Protein AF-A0A928S7S7-F1 (afdb_monomer_lite)

pLDDT: mean 87.67, std 13.48, range [36.28, 98.25]

Structure (mmCIF, N/CA/C/O backbone):
data_AF-A0A928S7S7-F1
#
_entry.id   AF-A0A928S7S7-F1
#
loop_
_atom_site.group_PDB
_atom_site.id
_atom_site.type_symbol
_atom_site.label_atom_id
_atom_site.label_alt_id
_atom_site.label_comp_id
_atom_site.label_asym_id
_atom_site.label_entity_id
_atom_site.label_seq_id
_atom_site.pdbx_PDB_ins_code
_atom_site.Cartn_x
_atom_site.Cartn_y
_atom_site.Cartn_z
_atom_site.occupancy
_atom_site.B_iso_or_equiv
_atom_site.auth_seq_id
_atom_site.auth_comp_id
_atom_site.auth_asym_id
_atom_site.auth_atom_id
_atom_site.pdbx_PDB_model_num
ATOM 1 N N . MET A 1 1 ? 25.904 -7.896 23.344 1.00 71.50 1 MET A N 1
ATOM 2 C CA . MET A 1 1 ? 24.498 -8.279 23.098 1.00 71.50 1 MET A CA 1
ATOM 3 C C . MET A 1 1 ? 24.501 -9.732 22.662 1.00 71.50 1 MET A C 1
ATOM 5 O O . MET A 1 1 ? 25.347 -10.082 21.853 1.00 71.50 1 MET A O 1
ATOM 9 N N . ASP A 1 2 ? 23.661 -10.571 23.259 1.00 94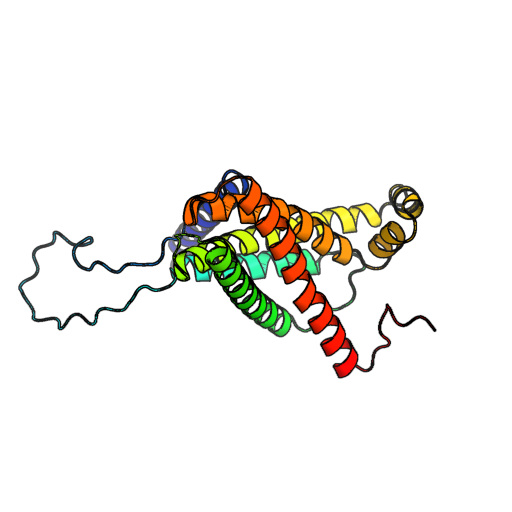.25 2 ASP A N 1
ATOM 10 C CA . ASP A 1 2 ? 23.603 -12.008 22.959 1.00 94.25 2 ASP A CA 1
ATOM 11 C C . ASP A 1 2 ? 22.957 -12.223 21.582 1.00 94.25 2 ASP A C 1
ATOM 13 O O . ASP A 1 2 ? 21.837 -11.758 21.350 1.00 94.25 2 ASP A O 1
ATOM 17 N N . LEU A 1 3 ? 23.674 -12.875 20.661 1.00 94.44 3 LEU A N 1
ATOM 18 C CA . LEU A 1 3 ? 23.196 -13.132 19.298 1.00 94.44 3 LEU A CA 1
ATOM 19 C C . LEU A 1 3 ? 21.918 -13.976 19.295 1.00 94.44 3 LEU A C 1
ATOM 21 O O . LEU A 1 3 ? 21.059 -13.764 18.444 1.00 94.44 3 LEU A O 1
ATOM 25 N N . THR A 1 4 ? 21.760 -14.865 20.276 1.00 94.00 4 THR A N 1
ATOM 26 C CA . THR A 1 4 ? 20.572 -15.715 20.425 1.00 94.00 4 THR A CA 1
ATOM 27 C C . THR A 1 4 ? 19.334 -14.863 20.679 1.00 94.00 4 THR A C 1
ATOM 29 O O . THR A 1 4 ? 18.336 -14.989 19.979 1.00 94.00 4 THR A O 1
ATOM 32 N N . LYS A 1 5 ? 19.438 -13.894 21.597 1.00 89.19 5 LYS A N 1
ATOM 33 C CA . LYS A 1 5 ? 18.342 -12.966 21.916 1.00 89.19 5 LYS A CA 1
ATOM 34 C C . LYS A 1 5 ? 18.005 -12.038 20.753 1.00 89.19 5 LYS A C 1
ATOM 36 O O . LYS A 1 5 ? 16.841 -11.709 20.556 1.00 89.19 5 LYS A O 1
ATOM 41 N N . LEU A 1 6 ? 19.011 -11.601 19.987 1.00 89.25 6 LEU A N 1
ATOM 42 C CA . LEU A 1 6 ? 18.772 -10.824 18.766 1.00 89.25 6 LEU A CA 1
ATOM 43 C C . LEU A 1 6 ? 18.014 -11.667 17.732 1.00 89.25 6 LEU A C 1
ATOM 45 O O . LEU A 1 6 ? 17.091 -11.161 17.093 1.00 89.25 6 LEU A O 1
ATOM 49 N N . PHE A 1 7 ? 18.402 -12.931 17.566 1.00 92.06 7 PHE A N 1
ATOM 50 C CA . PHE A 1 7 ? 17.754 -13.836 16.628 1.00 92.06 7 PHE A CA 1
ATOM 51 C C . PHE A 1 7 ? 16.302 -14.109 17.027 1.00 92.06 7 PHE A C 1
ATOM 53 O O . PHE A 1 7 ? 15.424 -13.880 16.205 1.00 92.06 7 PHE A O 1
ATOM 60 N N . GLU A 1 8 ? 16.043 -14.471 18.287 1.00 90.50 8 GLU A N 1
ATOM 61 C CA . GLU A 1 8 ? 14.688 -14.679 18.828 1.00 90.50 8 GLU A CA 1
ATOM 62 C C . GLU A 1 8 ? 13.812 -13.431 18.666 1.00 90.50 8 GLU A C 1
ATOM 64 O O . GLU A 1 8 ? 12.709 -13.491 18.123 1.00 90.50 8 GLU A O 1
ATOM 69 N N . PHE A 1 9 ? 14.343 -12.263 19.038 1.00 86.31 9 PHE A N 1
ATOM 70 C CA . PHE A 1 9 ? 13.644 -11.000 18.831 1.00 86.31 9 PHE A CA 1
ATOM 71 C C . PHE A 1 9 ? 13.323 -10.777 17.348 1.00 86.31 9 PHE A C 1
ATOM 73 O O . PHE A 1 9 ? 12.215 -10.371 17.002 1.00 86.31 9 PHE A O 1
ATOM 80 N N . SER A 1 10 ? 14.268 -11.056 16.451 1.00 88.38 10 SER A N 1
ATOM 81 C CA . SER A 1 10 ? 14.062 -10.880 15.011 1.00 88.38 10 SER A CA 1
ATOM 82 C C . SER A 1 10 ? 13.011 -11.847 14.470 1.00 88.38 10 SER A C 1
ATOM 84 O O . SER A 1 10 ? 12.130 -11.419 13.724 1.00 88.38 10 SER A O 1
ATOM 86 N N . THR A 1 11 ? 13.055 -13.123 14.858 1.00 92.75 11 THR A N 1
ATOM 87 C CA . THR A 1 11 ? 12.082 -14.128 14.414 1.00 92.75 11 THR A CA 1
ATOM 88 C C . THR A 1 11 ? 10.675 -13.797 14.889 1.00 92.75 11 THR A C 1
ATOM 90 O O . THR A 1 11 ? 9.740 -13.876 14.091 1.00 92.75 11 THR A O 1
ATOM 93 N N . ASP A 1 12 ? 10.525 -13.346 16.134 1.00 89.56 12 ASP A N 1
ATOM 94 C CA . ASP A 1 12 ? 9.221 -12.996 16.698 1.00 89.56 12 ASP A CA 1
ATOM 95 C C . ASP A 1 12 ? 8.620 -11.772 15.998 1.00 89.56 12 ASP A C 1
ATOM 97 O O . ASP A 1 12 ? 7.462 -11.797 15.576 1.00 89.56 12 ASP A O 1
ATOM 101 N N . ASN A 1 13 ? 9.423 -10.724 15.782 1.00 90.19 13 ASN A N 1
ATOM 102 C CA . ASN A 1 13 ? 8.961 -9.512 15.100 1.00 90.19 13 ASN A CA 1
ATOM 103 C C . ASN A 1 13 ? 8.641 -9.763 13.619 1.00 90.19 13 ASN A C 1
ATOM 105 O O . ASN A 1 13 ? 7.653 -9.234 13.106 1.00 90.19 13 ASN A O 1
ATOM 109 N N . VAL A 1 14 ? 9.447 -10.571 12.921 1.00 93.50 14 VAL A N 1
ATOM 110 C CA . VAL A 1 14 ? 9.193 -10.927 11.516 1.00 93.50 14 VAL A CA 1
ATOM 111 C C . VAL A 1 14 ? 7.945 -11.800 11.399 1.00 93.50 14 VAL A C 1
ATOM 113 O O . VAL A 1 14 ? 7.123 -11.565 10.514 1.00 93.50 14 VAL A O 1
ATOM 116 N N . SER A 1 15 ? 7.765 -12.764 12.302 1.00 95.69 15 SER A N 1
ATOM 117 C CA . SER A 1 15 ? 6.575 -13.617 12.343 1.00 95.69 15 SER A CA 1
ATOM 118 C C . SER A 1 15 ? 5.303 -12.800 12.597 1.00 95.69 15 SER A C 1
ATOM 120 O O . SER A 1 15 ? 4.328 -12.931 11.852 1.00 95.69 15 SER A O 1
ATOM 122 N N . GLU A 1 16 ? 5.321 -11.883 13.576 1.00 94.56 16 GLU A N 1
ATOM 123 C CA . GLU A 1 16 ? 4.196 -10.975 13.843 1.00 94.56 16 GLU A CA 1
ATOM 124 C C . GLU A 1 16 ? 3.908 -10.077 12.627 1.00 94.56 16 GLU A C 1
ATOM 126 O O . GLU A 1 16 ? 2.756 -9.978 12.196 1.00 94.56 16 GLU A O 1
ATOM 131 N N . TYR A 1 17 ? 4.946 -9.483 12.023 1.00 96.75 17 TYR A N 1
ATOM 132 C CA . TYR A 1 17 ? 4.818 -8.664 10.815 1.00 96.75 17 TYR A CA 1
ATOM 133 C C . TYR A 1 17 ? 4.153 -9.437 9.669 1.00 96.75 17 TYR A C 1
ATOM 135 O O . TYR A 1 17 ? 3.150 -8.977 9.119 1.00 96.75 17 TYR A O 1
ATOM 143 N N . LEU A 1 18 ? 4.673 -10.622 9.330 1.00 97.31 18 LEU A N 1
ATOM 144 C CA . LEU A 1 18 ? 4.160 -11.452 8.236 1.00 97.31 18 LEU A CA 1
ATOM 145 C C . LEU A 1 18 ? 2.739 -11.942 8.512 1.00 97.31 18 LEU A C 1
ATOM 147 O O . LEU A 1 18 ? 1.902 -11.926 7.609 1.00 97.31 18 LEU A O 1
ATOM 151 N N . SER A 1 19 ? 2.443 -12.326 9.754 1.00 97.56 19 SER A N 1
ATOM 152 C CA . SER A 1 19 ? 1.097 -12.724 10.165 1.00 97.56 19 SER A CA 1
ATOM 153 C C . SER A 1 19 ? 0.102 -11.590 9.930 1.00 97.56 19 SER A C 1
ATOM 155 O O . SER A 1 19 ? -0.894 -11.770 9.229 1.00 97.56 19 SER A O 1
ATOM 157 N N . ILE A 1 20 ? 0.399 -10.382 10.418 1.00 97.06 20 ILE A N 1
ATOM 158 C CA . ILE A 1 20 ? -0.472 -9.215 10.2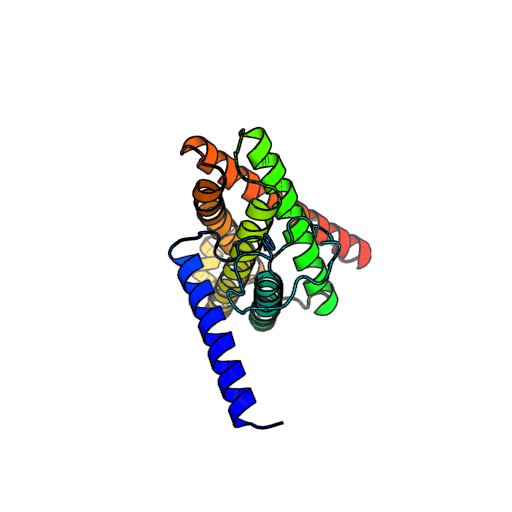30 1.00 97.06 20 ILE A CA 1
ATOM 159 C C . ILE A 1 20 ? -0.591 -8.848 8.749 1.00 97.06 20 ILE A C 1
ATOM 161 O O . ILE A 1 20 ? -1.690 -8.524 8.290 1.00 97.06 20 ILE A O 1
ATOM 165 N N . PHE A 1 21 ? 0.502 -8.936 7.993 1.00 97.88 21 PHE A N 1
ATOM 166 C CA . PHE A 1 21 ? 0.526 -8.676 6.558 1.00 97.88 21 PHE A CA 1
ATOM 167 C C . PHE A 1 21 ? -0.420 -9.615 5.795 1.00 97.88 21 PHE A C 1
ATOM 169 O O . PHE A 1 21 ? -1.346 -9.153 5.122 1.00 97.88 21 PHE A O 1
ATOM 176 N N . ILE A 1 22 ? -0.243 -10.930 5.957 1.00 97.94 22 ILE A N 1
ATOM 177 C CA . ILE A 1 22 ? -1.058 -11.964 5.299 1.00 97.94 22 ILE A CA 1
ATOM 178 C C . ILE A 1 22 ? -2.518 -11.835 5.724 1.00 97.94 22 ILE A C 1
ATOM 180 O O . ILE A 1 22 ? -3.422 -11.825 4.887 1.00 97.94 22 ILE A O 1
ATOM 184 N N . LEU A 1 23 ? -2.760 -11.678 7.023 1.00 97.25 23 LEU A N 1
ATOM 185 C CA . LEU A 1 23 ? -4.108 -11.558 7.551 1.00 97.25 23 LEU A CA 1
ATOM 186 C C . LEU A 1 23 ? -4.820 -10.294 7.057 1.00 97.25 23 LEU A C 1
ATOM 188 O O . LEU A 1 23 ? -6.036 -10.328 6.891 1.00 97.25 23 LEU A O 1
ATOM 192 N N . THR A 1 24 ? -4.096 -9.199 6.811 1.00 97.25 24 THR A N 1
ATOM 193 C CA . THR A 1 24 ? -4.664 -7.978 6.214 1.00 97.25 24 THR A CA 1
ATOM 194 C C . THR A 1 24 ? -5.042 -8.199 4.748 1.00 97.25 24 THR A C 1
ATOM 196 O O . THR A 1 24 ? -6.080 -7.703 4.314 1.00 97.25 24 THR A O 1
ATOM 199 N N . LEU A 1 25 ? -4.255 -8.976 3.993 1.00 97.19 25 LEU A N 1
ATOM 200 C CA . LEU A 1 25 ? -4.582 -9.342 2.608 1.00 97.19 25 LEU A CA 1
ATOM 201 C C . LEU A 1 25 ? -5.778 -10.290 2.497 1.00 97.19 25 LEU A C 1
ATOM 203 O O . LEU A 1 25 ? -6.544 -10.193 1.539 1.00 97.19 25 LEU A O 1
ATOM 207 N N . GLN A 1 26 ? -5.934 -11.203 3.455 1.00 97.75 26 GLN A N 1
ATOM 208 C CA . GLN A 1 26 ? -7.056 -12.143 3.486 1.00 97.75 26 GLN A CA 1
ATOM 209 C C . GLN A 1 26 ? -8.343 -11.477 3.973 1.00 97.75 26 GLN A C 1
ATOM 211 O O . GLN A 1 26 ? -9.415 -11.713 3.421 1.00 97.75 26 GLN A O 1
ATOM 216 N N . ASN A 1 27 ? -8.247 -10.661 5.024 1.00 97.12 27 ASN A N 1
ATOM 217 C CA . ASN A 1 27 ? -9.391 -9.994 5.622 1.00 97.12 27 ASN A CA 1
ATOM 218 C C . ASN A 1 27 ? -8.948 -8.660 6.250 1.00 97.12 27 ASN A C 1
ATOM 220 O O . ASN A 1 27 ? -8.391 -8.667 7.357 1.00 97.12 27 ASN A O 1
ATOM 224 N N . PRO A 1 28 ? -9.163 -7.518 5.568 1.00 95.81 28 PRO A N 1
ATOM 225 C CA . PRO A 1 28 ? -8.596 -6.236 5.970 1.00 95.81 28 PRO A CA 1
ATOM 226 C C . PRO A 1 28 ? -9.350 -5.649 7.173 1.00 95.81 28 PRO A C 1
ATOM 228 O O . PRO A 1 28 ? -10.132 -4.716 7.052 1.00 95.81 28 PRO A O 1
ATOM 231 N N . ILE A 1 29 ? -9.125 -6.212 8.357 1.00 96.25 29 ILE A N 1
ATOM 232 C CA . ILE A 1 29 ? -9.702 -5.774 9.632 1.00 96.25 29 ILE A CA 1
ATOM 233 C C . ILE A 1 29 ? -8.641 -5.019 10.438 1.00 96.25 29 ILE A C 1
ATOM 235 O O . ILE A 1 29 ? -7.442 -5.293 10.338 1.00 96.25 29 ILE A O 1
ATOM 239 N N . LEU A 1 30 ? -9.093 -4.072 11.263 1.00 95.75 30 LEU A N 1
ATOM 240 C CA . LEU A 1 30 ? -8.258 -3.342 12.211 1.00 95.75 30 LEU A CA 1
ATOM 241 C C . LEU A 1 30 ? -7.644 -4.298 13.238 1.00 95.75 30 LEU A C 1
ATOM 243 O O . LEU A 1 30 ? -8.341 -4.796 14.121 1.00 95.75 30 LEU A O 1
ATOM 247 N N . ARG A 1 31 ? -6.334 -4.544 13.122 1.00 95.88 31 ARG A N 1
ATOM 248 C CA . ARG A 1 31 ? -5.578 -5.381 14.071 1.00 95.88 31 ARG A CA 1
ATOM 249 C C . ARG A 1 31 ? -4.803 -4.540 15.070 1.00 95.88 31 ARG A C 1
ATOM 251 O O . ARG A 1 31 ? -4.700 -4.908 16.236 1.00 95.88 31 ARG A O 1
ATOM 258 N N . PHE A 1 32 ? -4.328 -3.376 14.641 1.00 94.00 32 PHE A N 1
ATOM 259 C CA . PHE A 1 32 ? -3.714 -2.402 15.533 1.00 94.00 32 PHE A CA 1
ATOM 260 C C . PHE A 1 32 ? -4.769 -1.480 16.139 1.00 94.00 32 PHE A C 1
ATOM 262 O O . PHE A 1 32 ? -4.985 -0.364 15.665 1.00 94.00 32 PHE A O 1
ATOM 269 N N . GLN A 1 33 ? -5.438 -1.951 17.189 1.00 91.94 33 GLN A N 1
ATOM 270 C CA . GLN A 1 33 ? -6.385 -1.115 17.922 1.00 91.94 33 GLN A CA 1
ATOM 271 C C . GLN A 1 33 ? -5.667 0.107 18.525 1.00 91.94 33 GLN A C 1
ATOM 273 O O . GLN A 1 33 ? -4.526 -0.024 18.988 1.00 91.94 33 GLN A O 1
ATOM 278 N N . PRO A 1 34 ? -6.297 1.297 18.516 1.00 89.19 34 PRO A N 1
ATOM 279 C CA . PRO A 1 34 ? -5.807 2.433 19.284 1.00 89.19 34 PRO A CA 1
ATOM 280 C C . PRO A 1 34 ? -5.593 2.015 20.739 1.00 89.19 34 PRO A C 1
ATOM 282 O O . PRO A 1 34 ? -6.415 1.302 21.317 1.00 89.19 34 PRO A O 1
ATOM 285 N N . SER A 1 35 ? -4.473 2.431 21.324 1.00 84.88 35 SER A N 1
ATOM 286 C CA . SER A 1 35 ? -4.183 2.107 22.716 1.00 84.88 35 SER A CA 1
ATOM 287 C C . SER A 1 35 ? -5.090 2.960 23.597 1.00 84.88 35 SER A C 1
ATOM 289 O O . SER A 1 35 ? -4.800 4.129 23.856 1.00 84.88 35 SER A O 1
ATOM 291 N N . ASN A 1 36 ? -6.215 2.384 24.016 1.00 73.81 36 ASN A N 1
ATOM 292 C CA . ASN A 1 36 ? -6.959 2.871 25.163 1.00 73.81 36 ASN A CA 1
ATOM 293 C C . ASN A 1 36 ? -6.216 2.325 26.377 1.00 73.81 36 ASN A C 1
ATOM 295 O O . ASN A 1 36 ? -6.409 1.171 26.756 1.00 73.81 36 ASN A O 1
ATOM 299 N N . GLN A 1 37 ? -5.295 3.117 26.929 1.00 57.72 37 GLN A N 1
ATOM 300 C CA . GLN A 1 37 ? -4.671 2.793 28.205 1.00 57.72 37 GLN A CA 1
ATOM 301 C C . GLN A 1 37 ? -5.771 2.831 29.263 1.00 57.72 37 GLN A C 1
ATOM 303 O O . GLN A 1 37 ? -6.027 3.875 29.844 1.00 57.72 37 GLN A O 1
ATOM 308 N N . ASN A 1 38 ? -6.463 1.711 29.465 1.00 55.25 38 ASN A N 1
ATOM 309 C CA . ASN A 1 38 ? -7.228 1.504 30.675 1.00 55.25 38 ASN A CA 1
ATOM 310 C C . ASN A 1 38 ? -6.236 0.905 31.683 1.00 55.25 38 ASN A C 1
ATOM 312 O O . ASN A 1 38 ? -5.912 -0.284 31.562 1.00 55.25 38 ASN A O 1
ATOM 316 N N . PRO A 1 39 ? -5.658 1.715 32.592 1.00 54.81 39 PRO A N 1
ATOM 317 C CA . PRO A 1 39 ? -4.585 1.278 33.489 1.00 54.81 39 PRO A CA 1
ATOM 318 C C . PRO A 1 39 ? -4.983 0.074 34.359 1.00 54.81 39 PRO A C 1
ATOM 320 O O . PRO A 1 39 ? -4.115 -0.663 34.816 1.00 54.81 39 PRO A O 1
ATOM 323 N N . ASP A 1 40 ? -6.282 -0.192 34.502 1.00 56.62 40 ASP A N 1
ATOM 324 C CA . ASP A 1 40 ? -6.816 -1.254 35.355 1.00 56.62 40 ASP A CA 1
ATOM 325 C C . ASP A 1 40 ? -6.743 -2.667 34.748 1.00 56.62 40 ASP A C 1
ATOM 327 O O . ASP A 1 40 ? -6.981 -3.651 35.445 1.00 56.62 40 ASP A O 1
ATOM 331 N N . SER A 1 41 ? -6.411 -2.819 33.459 1.00 54.12 41 SER A N 1
ATOM 332 C CA . SER A 1 41 ? -6.488 -4.129 32.779 1.00 54.12 41 SER A CA 1
ATOM 333 C C . SER A 1 41 ? -5.182 -4.938 32.749 1.00 54.12 41 SER A C 1
ATOM 335 O O . SER A 1 41 ? -5.183 -6.035 32.192 1.00 54.12 41 SER A O 1
ATOM 337 N N . GLN A 1 42 ? -4.071 -4.446 33.318 1.00 50.62 42 GLN A N 1
ATOM 338 C CA . GLN A 1 42 ? -2.768 -5.132 33.206 1.00 50.62 42 GLN A CA 1
ATOM 339 C C . GLN A 1 42 ? -2.033 -5.497 34.504 1.00 50.62 42 GLN A C 1
ATOM 341 O O . GLN A 1 42 ? -0.956 -6.084 34.415 1.00 50.62 42 GLN A O 1
ATOM 346 N N . SER A 1 43 ? -2.599 -5.314 35.701 1.00 48.59 43 SER A N 1
ATOM 347 C CA . SER A 1 43 ? -1.991 -5.935 36.890 1.00 48.59 43 SER A CA 1
ATOM 348 C C . SER A 1 43 ? -2.964 -6.157 38.046 1.00 48.59 43 SER A C 1
ATOM 350 O O . SER A 1 43 ? -3.075 -5.336 38.954 1.00 48.59 43 SER A O 1
ATOM 352 N N . VAL A 1 44 ? -3.544 -7.359 38.103 1.00 51.09 44 VAL A N 1
ATOM 353 C CA . VAL A 1 44 ? -3.831 -8.025 39.385 1.00 51.09 44 VAL A CA 1
ATOM 354 C C . VAL A 1 44 ? -2.482 -8.464 39.974 1.00 51.09 44 VAL A C 1
ATOM 356 O O . VAL A 1 44 ? -2.151 -9.642 40.005 1.00 51.09 44 VAL A O 1
ATOM 359 N N . ILE A 1 45 ? -1.641 -7.504 40.360 1.00 54.88 45 ILE A N 1
ATOM 360 C CA . ILE A 1 45 ? -0.475 -7.742 41.214 1.00 54.88 45 ILE A CA 1
ATOM 361 C C . ILE A 1 45 ? -0.478 -6.625 42.251 1.00 54.88 45 ILE A C 1
ATOM 363 O O . ILE A 1 45 ? -0.221 -5.461 41.956 1.00 54.88 45 ILE A O 1
ATOM 367 N N . ILE A 1 46 ? -0.854 -7.034 43.458 1.00 58.16 46 ILE A N 1
ATOM 368 C CA . ILE A 1 46 ? -1.021 -6.273 44.693 1.00 58.16 46 ILE A CA 1
ATOM 369 C C . ILE A 1 46 ? 0.127 -5.263 44.846 1.00 58.16 46 ILE A C 1
ATOM 371 O O . ILE A 1 46 ? 1.223 -5.619 45.267 1.00 58.16 46 ILE A O 1
ATOM 375 N N . SER A 1 47 ? -0.121 -4.003 44.493 1.00 54.66 47 SER A N 1
ATOM 376 C CA . SER A 1 47 ? 0.768 -2.881 44.799 1.00 54.66 47 SER A CA 1
ATOM 377 C C . SER A 1 47 ? -0.007 -1.878 45.655 1.00 54.66 47 SER A C 1
ATOM 379 O O . SER A 1 47 ? -1.186 -1.638 45.384 1.00 54.66 47 SER A O 1
ATOM 381 N N . PRO A 1 48 ? 0.605 -1.324 46.718 1.00 61.19 48 PRO A N 1
ATOM 382 C CA . PRO A 1 48 ? -0.079 -0.444 47.656 1.00 61.19 48 PRO A CA 1
ATOM 383 C C . PRO A 1 48 ? -0.555 0.848 46.969 1.00 61.19 48 PRO A C 1
ATOM 385 O O . PRO A 1 48 ? 0.037 1.272 45.972 1.00 61.19 48 PRO A O 1
ATOM 388 N N . PRO A 1 49 ? -1.609 1.496 47.503 1.00 53.66 49 PRO A N 1
ATOM 389 C CA . PRO A 1 49 ? -2.270 2.636 46.881 1.00 53.66 49 PRO A CA 1
ATOM 390 C C . PRO A 1 49 ? -1.374 3.878 46.941 1.00 53.66 49 PRO A C 1
ATOM 392 O O . PRO A 1 49 ? -1.495 4.727 47.825 1.00 53.66 49 PRO A O 1
ATOM 395 N N . SER A 1 50 ? -0.451 3.999 45.991 1.00 59.53 50 SER A N 1
ATOM 396 C CA . SER A 1 50 ? 0.219 5.266 45.725 1.00 59.53 50 SER A CA 1
ATOM 397 C C . SER A 1 50 ? -0.718 6.130 44.879 1.00 59.53 50 SER A C 1
ATOM 399 O O . SER A 1 50 ? -1.238 5.685 43.858 1.00 59.53 50 SER A O 1
ATOM 401 N N . LYS A 1 51 ? -0.983 7.361 45.331 1.00 56.72 51 LYS A N 1
ATOM 402 C CA . LYS A 1 51 ? -1.745 8.390 44.605 1.00 56.72 51 LYS A CA 1
ATOM 403 C C . LYS A 1 51 ? -1.005 8.781 43.316 1.00 56.72 51 LYS A C 1
ATOM 405 O O . LYS A 1 51 ? -0.422 9.860 43.237 1.00 56.72 51 LYS A O 1
ATOM 410 N N . GLN A 1 52 ? -1.019 7.931 42.297 1.00 58.81 52 GLN A N 1
ATOM 411 C CA . GLN A 1 52 ? -0.711 8.363 40.942 1.00 58.81 52 GLN A CA 1
ATOM 412 C C . GLN A 1 52 ? -1.901 9.195 40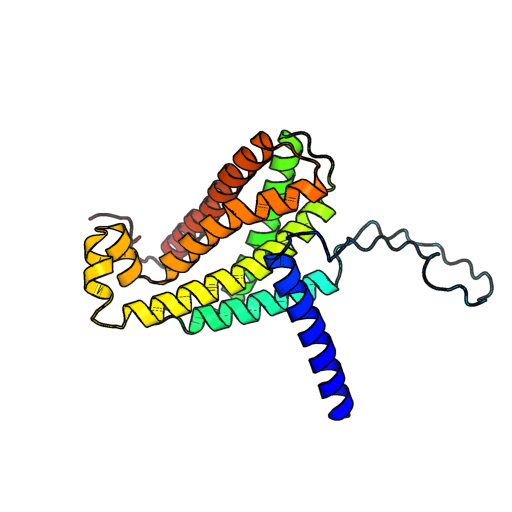.463 1.00 58.81 52 GLN A C 1
ATOM 414 O O . GLN A 1 52 ? -2.984 8.675 40.213 1.00 58.81 52 GLN A O 1
ATOM 419 N N . LYS A 1 53 ? -1.713 10.519 40.383 1.00 58.59 53 LYS A N 1
ATOM 420 C CA . LYS A 1 53 ? -2.560 11.390 39.558 1.00 58.59 53 LYS A CA 1
ATOM 421 C C . LYS A 1 53 ? -2.456 10.850 38.132 1.00 58.59 53 LYS A C 1
ATOM 423 O O . LYS A 1 53 ? -1.485 11.147 37.439 1.00 58.59 53 LYS A O 1
ATOM 428 N N . GLY A 1 54 ? -3.400 9.991 37.756 1.00 55.62 54 GLY A N 1
ATOM 429 C CA . GLY A 1 54 ? -3.507 9.436 36.418 1.00 55.62 54 GLY A CA 1
ATOM 430 C C . GLY A 1 54 ? -3.680 10.586 35.443 1.00 55.62 54 GLY A C 1
ATOM 431 O O . GLY A 1 54 ? -4.719 11.240 35.417 1.00 55.62 54 GLY A O 1
ATOM 432 N N . TYR A 1 55 ? -2.630 10.887 34.687 1.00 62.12 55 TYR A N 1
ATOM 433 C CA . TYR A 1 55 ? -2.800 11.651 33.470 1.00 62.12 55 TYR A CA 1
ATOM 434 C C . TYR A 1 55 ? -3.512 10.716 32.505 1.00 62.12 55 TYR A C 1
ATOM 436 O O . TYR A 1 55 ? -2.884 9.795 31.985 1.00 62.12 55 TYR A O 1
ATOM 444 N N . ASP A 1 56 ? -4.808 10.945 32.294 1.00 64.94 56 ASP A N 1
ATOM 445 C CA . ASP A 1 56 ? -5.557 10.327 31.205 1.00 64.94 56 ASP A CA 1
ATOM 446 C C . ASP A 1 56 ? -4.910 10.771 29.895 1.00 64.94 56 ASP A C 1
ATOM 448 O O . ASP A 1 56 ? -5.205 11.814 29.303 1.00 64.94 56 ASP A O 1
ATOM 452 N N . HIS A 1 57 ? -3.927 9.994 29.461 1.00 70.69 57 HIS A N 1
ATOM 453 C CA . HIS A 1 57 ? -3.392 10.087 28.130 1.00 70.69 57 HIS A CA 1
ATOM 454 C C . HIS A 1 57 ? -4.510 9.631 27.199 1.00 70.69 57 HIS A C 1
ATOM 456 O O . HIS A 1 57 ? -4.761 8.437 27.064 1.00 70.69 57 HIS A O 1
ATOM 462 N N . GLY A 1 58 ? -5.207 10.604 26.601 1.00 82.00 58 GLY A N 1
ATOM 463 C CA . GLY A 1 58 ? -6.249 10.352 25.610 1.00 82.00 58 GLY A CA 1
ATOM 464 C C . GLY A 1 58 ? -5.784 9.369 24.529 1.00 82.00 58 GLY A C 1
ATOM 465 O O . GLY A 1 58 ? -4.580 9.164 24.365 1.00 82.00 58 GLY A O 1
ATOM 466 N N . PRO A 1 59 ? -6.715 8.757 23.785 1.00 87.94 59 PRO A N 1
ATOM 467 C CA . PRO A 1 59 ? -6.422 7.627 22.911 1.00 87.94 59 PRO A CA 1
ATOM 468 C C . PRO A 1 59 ? -5.285 7.943 21.926 1.00 87.94 59 PRO A C 1
ATOM 470 O O . PRO A 1 59 ? -5.247 9.013 21.312 1.00 87.94 59 PRO A O 1
ATOM 473 N N . ARG A 1 60 ? -4.335 7.009 21.788 1.00 92.44 60 ARG A N 1
ATOM 474 C CA . ARG A 1 60 ? -3.132 7.159 20.946 1.00 92.44 60 ARG A CA 1
ATOM 475 C C . ARG A 1 60 ? -3.056 6.067 19.885 1.00 92.44 60 ARG A C 1
ATOM 477 O O . ARG A 1 60 ? -3.561 4.959 20.069 1.00 92.44 60 ARG A O 1
ATOM 484 N N . LEU A 1 61 ? -2.367 6.371 18.784 1.00 93.00 61 LEU A N 1
ATOM 485 C CA . LEU A 1 61 ? -1.985 5.367 17.790 1.00 93.00 61 LEU A CA 1
ATOM 486 C C . LEU A 1 61 ? -1.106 4.290 18.435 1.00 93.00 61 LEU A C 1
ATOM 488 O O . LEU A 1 61 ? -0.245 4.591 19.263 1.00 93.00 61 LEU A O 1
ATOM 492 N N . SER A 1 62 ? -1.316 3.037 18.035 1.00 93.38 62 SER A N 1
ATOM 493 C CA . SER A 1 62 ? -0.505 1.919 18.515 1.00 93.38 62 SER A CA 1
ATOM 494 C C . SER A 1 62 ? 0.954 2.082 18.060 1.00 93.38 62 SER A C 1
ATOM 496 O O . SER A 1 62 ? 1.196 2.200 16.857 1.00 93.38 62 SER A O 1
ATOM 498 N N . PRO A 1 63 ? 1.950 2.031 18.964 1.00 92.62 63 PRO A N 1
ATOM 499 C CA . PRO A 1 63 ? 3.361 2.058 18.573 1.00 92.62 63 PRO A CA 1
ATOM 500 C C . PRO A 1 63 ? 3.730 0.919 17.612 1.00 92.62 63 PRO A C 1
ATOM 502 O O . PRO A 1 63 ? 4.532 1.114 16.703 1.00 92.62 63 PRO A O 1
ATOM 505 N N . LYS A 1 64 ? 3.083 -0.248 17.753 1.00 94.19 64 LYS A N 1
ATOM 506 C CA . LYS A 1 64 ? 3.279 -1.390 16.849 1.00 94.19 64 LYS A CA 1
ATOM 507 C C . LYS A 1 64 ? 2.865 -1.072 15.411 1.00 94.19 64 LYS A C 1
ATOM 509 O O . LYS A 1 64 ? 3.551 -1.488 14.483 1.00 94.19 64 LYS A O 1
ATOM 514 N N . LEU A 1 65 ? 1.793 -0.294 15.224 1.00 95.69 65 LEU A N 1
ATOM 515 C CA . LEU A 1 65 ? 1.379 0.169 13.897 1.00 95.69 65 LEU A CA 1
ATOM 516 C C . LEU A 1 65 ? 2.452 1.058 13.268 1.00 95.69 65 LEU A C 1
ATOM 518 O O . LEU A 1 65 ? 2.737 0.917 12.086 1.00 95.69 65 LEU A O 1
ATOM 522 N N . ILE A 1 66 ? 3.057 1.957 14.047 1.00 95.19 66 ILE A N 1
ATOM 523 C CA . ILE A 1 66 ? 4.109 2.850 13.547 1.00 95.19 66 ILE A CA 1
ATOM 524 C C . ILE A 1 66 ? 5.316 2.027 13.086 1.00 95.19 66 ILE A C 1
ATOM 526 O O . ILE A 1 66 ? 5.788 2.219 11.966 1.00 95.19 66 ILE A O 1
ATOM 530 N N . SER A 1 67 ? 5.764 1.060 13.892 1.00 94.56 67 SER A N 1
ATOM 531 C CA . SER A 1 67 ? 6.837 0.140 13.493 1.00 94.56 67 SER A CA 1
ATOM 532 C C . SER A 1 67 ? 6.476 -0.640 12.224 1.00 94.56 67 SER A C 1
ATOM 534 O O . SER A 1 67 ? 7.285 -0.721 11.302 1.00 94.56 67 SER A O 1
ATOM 536 N N . PHE A 1 68 ? 5.244 -1.150 12.134 1.00 96.25 68 PHE A N 1
ATOM 537 C CA . PHE A 1 68 ? 4.743 -1.868 10.960 1.00 96.25 68 PHE A CA 1
ATOM 538 C C . PHE A 1 68 ? 4.746 -1.002 9.688 1.00 96.25 68 PHE A C 1
ATOM 540 O O . PHE A 1 68 ? 5.184 -1.457 8.628 1.00 96.25 68 PHE A O 1
ATOM 547 N N . VAL A 1 69 ? 4.298 0.252 9.797 1.00 96.62 69 VAL A N 1
ATOM 548 C CA . VAL A 1 69 ? 4.305 1.250 8.716 1.00 96.62 69 VAL A CA 1
ATOM 549 C C . VAL A 1 69 ? 5.732 1.511 8.247 1.00 96.62 69 VAL A C 1
ATOM 551 O O . VAL A 1 69 ? 6.010 1.405 7.054 1.00 96.62 69 VAL A O 1
ATOM 554 N N . ILE A 1 70 ? 6.652 1.794 9.174 1.00 95.25 70 ILE A N 1
ATOM 555 C CA . ILE A 1 70 ? 8.052 2.092 8.853 1.00 95.25 70 ILE A CA 1
ATOM 556 C C . ILE A 1 70 ? 8.696 0.906 8.128 1.00 95.25 70 ILE A C 1
ATOM 558 O O . ILE A 1 70 ? 9.225 1.084 7.032 1.00 95.25 70 ILE A O 1
ATOM 562 N N . ILE A 1 71 ? 8.593 -0.306 8.682 1.00 95.62 71 ILE A N 1
ATOM 563 C CA . ILE A 1 71 ? 9.147 -1.524 8.067 1.00 95.62 71 ILE A CA 1
ATOM 564 C C . ILE A 1 71 ? 8.583 -1.722 6.653 1.00 95.62 71 ILE A C 1
ATOM 566 O O . ILE A 1 71 ? 9.340 -1.959 5.713 1.00 95.62 71 ILE A O 1
ATOM 570 N N . SER A 1 72 ? 7.270 -1.553 6.474 1.00 97.31 72 SER A N 1
ATOM 571 C CA . SER A 1 72 ? 6.624 -1.697 5.163 1.00 97.31 72 SER A CA 1
ATOM 572 C C . SER A 1 72 ? 7.100 -0.653 4.152 1.00 97.31 72 SER A C 1
ATOM 574 O O . SER A 1 72 ? 7.292 -0.982 2.980 1.00 97.31 72 SER A O 1
ATOM 576 N N . ILE A 1 73 ? 7.340 0.590 4.585 1.00 96.06 73 ILE A N 1
ATOM 577 C CA . ILE A 1 73 ? 7.912 1.636 3.729 1.00 96.06 73 ILE A CA 1
ATOM 578 C C . ILE A 1 73 ? 9.323 1.246 3.286 1.00 96.06 73 ILE A C 1
ATOM 580 O O . ILE A 1 73 ? 9.619 1.327 2.094 1.00 96.06 73 ILE A O 1
ATOM 584 N N . PHE A 1 74 ? 10.176 0.787 4.206 1.00 95.56 74 PHE A N 1
ATOM 585 C CA . PHE A 1 74 ? 11.531 0.344 3.870 1.00 95.56 74 PHE A CA 1
ATOM 586 C C . PHE A 1 74 ? 11.514 -0.809 2.861 1.00 95.56 74 PHE A C 1
ATOM 588 O O . PHE A 1 74 ? 12.192 -0.728 1.835 1.00 95.56 74 PHE A O 1
ATOM 595 N N . ILE A 1 75 ? 10.700 -1.842 3.101 1.00 96.44 75 ILE A N 1
ATOM 596 C CA . ILE A 1 75 ? 10.553 -2.984 2.189 1.00 96.44 75 ILE A CA 1
ATOM 597 C C . ILE A 1 75 ? 10.054 -2.514 0.817 1.00 96.44 75 ILE A C 1
ATOM 599 O O . ILE A 1 75 ? 10.706 -2.764 -0.196 1.00 96.44 75 ILE A O 1
ATOM 603 N N . GLY A 1 76 ? 8.933 -1.793 0.762 1.00 96.00 76 GLY A N 1
ATOM 604 C CA . GLY A 1 76 ? 8.338 -1.381 -0.510 1.00 96.00 76 GLY A CA 1
ATOM 605 C C . GLY A 1 76 ? 9.199 -0.383 -1.291 1.00 96.00 76 GLY A C 1
ATOM 606 O O . GLY A 1 76 ? 9.239 -0.450 -2.519 1.00 96.00 76 GLY A O 1
ATOM 607 N N . ALA A 1 77 ? 9.931 0.508 -0.614 1.00 93.62 77 ALA A N 1
ATOM 608 C CA . ALA A 1 77 ? 10.863 1.433 -1.259 1.00 93.62 77 ALA A CA 1
ATOM 609 C C . ALA A 1 77 ? 12.102 0.709 -1.804 1.00 93.62 77 ALA A C 1
ATOM 611 O O . ALA A 1 77 ? 12.548 1.021 -2.908 1.00 93.62 77 ALA A O 1
ATOM 612 N N . THR A 1 78 ? 12.598 -0.296 -1.076 1.00 94.50 78 THR A N 1
ATOM 613 C CA . THR A 1 78 ? 13.692 -1.168 -1.525 1.00 94.50 78 THR A CA 1
ATOM 614 C C . THR A 1 78 ? 13.280 -1.942 -2.775 1.00 94.50 78 THR A C 1
ATOM 616 O O . THR A 1 78 ? 13.972 -1.876 -3.786 1.00 94.50 78 THR A O 1
ATOM 619 N N . ILE A 1 79 ? 12.105 -2.584 -2.759 1.00 96.19 79 ILE A N 1
ATOM 620 C CA . ILE A 1 79 ? 11.540 -3.287 -3.924 1.00 96.19 79 ILE A CA 1
ATOM 621 C C . ILE A 1 79 ? 11.394 -2.335 -5.121 1.00 96.19 79 ILE A C 1
ATOM 623 O O . ILE A 1 79 ? 11.805 -2.671 -6.229 1.00 96.19 79 ILE A O 1
ATOM 627 N N . ASN A 1 80 ? 10.880 -1.121 -4.896 1.00 92.69 80 ASN A N 1
ATOM 628 C CA . ASN A 1 80 ? 10.759 -0.108 -5.946 1.00 92.69 80 ASN A CA 1
ATOM 629 C C . ASN A 1 80 ? 12.117 0.323 -6.527 1.00 92.69 80 ASN A C 1
ATOM 631 O O . ASN A 1 80 ? 12.179 0.761 -7.676 1.00 92.69 80 ASN A O 1
ATOM 635 N N . GLY A 1 81 ? 13.200 0.257 -5.749 1.00 92.19 81 GLY A N 1
ATOM 636 C CA . GLY A 1 81 ? 14.559 0.545 -6.215 1.00 92.19 81 GLY A CA 1
ATOM 637 C C . GLY A 1 81 ? 15.089 -0.484 -7.216 1.00 92.19 81 GLY A C 1
ATOM 638 O O . GLY A 1 81 ? 15.933 -0.143 -8.038 1.00 92.19 81 GLY A O 1
ATOM 639 N N . PHE A 1 82 ? 14.558 -1.708 -7.194 1.00 96.06 82 PHE A N 1
ATOM 640 C CA . PHE A 1 82 ? 14.957 -2.790 -8.096 1.00 96.06 82 PHE A CA 1
ATOM 641 C C . PHE A 1 82 ? 14.146 -2.855 -9.396 1.00 96.06 82 PHE A C 1
ATOM 643 O O . PHE A 1 82 ? 14.411 -3.725 -10.223 1.00 96.06 82 PHE A O 1
ATOM 650 N N . ILE A 1 83 ? 13.163 -1.969 -9.597 1.00 94.81 83 ILE A N 1
ATOM 651 C CA . ILE A 1 83 ? 12.348 -1.957 -10.819 1.00 94.81 83 ILE A CA 1
ATOM 652 C C . ILE A 1 83 ? 13.241 -1.594 -12.021 1.00 94.81 83 ILE A C 1
ATOM 654 O O . ILE A 1 83 ? 13.789 -0.487 -12.047 1.00 94.81 83 ILE A O 1
ATOM 658 N N . PRO A 1 84 ? 13.374 -2.475 -13.033 1.00 94.19 84 PRO A N 1
ATOM 659 C CA . PRO A 1 84 ? 14.164 -2.187 -14.227 1.00 94.19 84 PRO A CA 1
ATOM 660 C C . PRO A 1 84 ? 13.652 -0.949 -14.967 1.00 94.19 84 PRO A C 1
ATOM 662 O O . PRO A 1 84 ? 12.450 -0.698 -15.001 1.00 94.19 84 PRO A O 1
ATOM 665 N N . ASN A 1 85 ? 14.562 -0.189 -15.583 1.00 89.69 85 ASN A N 1
ATOM 666 C CA . ASN A 1 85 ? 14.258 1.016 -16.373 1.00 89.69 85 ASN A CA 1
ATOM 667 C C . ASN A 1 85 ? 13.537 2.143 -15.610 1.00 89.69 85 ASN A C 1
ATOM 669 O O . ASN A 1 85 ? 13.115 3.128 -16.217 1.00 89.69 85 ASN A O 1
ATOM 673 N N . ARG A 1 86 ? 13.417 2.048 -14.281 1.00 87.25 86 ARG A N 1
ATOM 674 C CA . ARG A 1 86 ? 12.874 3.131 -13.465 1.00 87.25 86 ARG A CA 1
ATOM 675 C C . ARG A 1 86 ? 13.834 4.321 -13.489 1.00 87.25 86 ARG A C 1
ATOM 677 O O . ARG A 1 86 ? 15.023 4.182 -13.205 1.00 87.25 86 ARG A O 1
ATOM 684 N N . LYS A 1 87 ? 13.305 5.510 -13.779 1.00 86.69 87 LYS A N 1
ATOM 685 C CA . LYS A 1 87 ? 14.068 6.763 -13.676 1.00 86.69 87 LYS A CA 1
ATOM 686 C C . LYS A 1 87 ? 14.529 6.982 -12.233 1.00 86.69 87 LYS A C 1
ATOM 688 O O . LYS A 1 87 ? 13.796 6.669 -11.292 1.00 86.69 87 LYS A O 1
ATOM 693 N N . GLN A 1 88 ? 15.728 7.540 -12.057 1.00 83.00 88 GLN A N 1
ATOM 694 C CA . GLN A 1 88 ? 16.209 7.920 -10.729 1.00 83.00 88 GLN A CA 1
ATOM 695 C C . GLN A 1 88 ? 15.220 8.905 -10.096 1.00 83.00 88 GLN A C 1
ATOM 697 O O . GLN A 1 88 ? 14.847 9.908 -10.702 1.00 83.00 88 GLN A O 1
ATOM 702 N N . GLY A 1 89 ? 14.736 8.554 -8.906 1.00 79.94 89 GLY A N 1
ATOM 703 C CA . GLY A 1 89 ? 13.816 9.380 -8.136 1.00 79.94 89 GLY A CA 1
ATOM 704 C C . GLY A 1 89 ? 14.548 10.294 -7.151 1.00 79.94 89 GLY A C 1
ATOM 705 O O . GLY A 1 89 ? 15.777 10.271 -7.085 1.00 79.94 89 GLY A O 1
ATOM 706 N N . PRO A 1 90 ? 13.793 11.064 -6.351 1.00 83.62 90 PRO A N 1
ATOM 707 C CA . PRO A 1 90 ? 14.338 11.813 -5.224 1.00 83.62 90 PRO A CA 1
ATOM 708 C C . PRO A 1 90 ? 15.080 10.914 -4.229 1.00 83.62 90 PRO A C 1
ATOM 710 O O . PRO A 1 90 ? 14.896 9.693 -4.212 1.00 83.62 90 PRO A O 1
ATOM 713 N N . GLU A 1 91 ? 15.862 11.536 -3.347 1.00 84.56 91 GLU A N 1
ATOM 714 C CA . GLU A 1 91 ? 16.546 10.842 -2.256 1.00 84.56 91 GLU A CA 1
ATOM 715 C C . GLU A 1 91 ? 15.576 10.009 -1.406 1.00 84.56 91 GLU A C 1
ATOM 717 O O . GLU A 1 91 ? 14.420 10.381 -1.174 1.00 84.56 91 GLU A O 1
ATOM 722 N N . PHE A 1 92 ? 16.060 8.871 -0.906 1.00 83.12 92 PHE A N 1
ATOM 723 C CA . PHE A 1 92 ? 15.253 7.909 -0.157 1.00 83.12 92 PHE A CA 1
ATOM 724 C C . PHE A 1 92 ? 14.526 8.553 1.035 1.00 83.12 92 PHE A C 1
ATOM 726 O O . PHE A 1 92 ? 13.342 8.301 1.252 1.00 83.12 92 PHE A O 1
ATOM 733 N N . GLN A 1 93 ? 15.205 9.432 1.776 1.00 86.06 93 GLN A N 1
ATOM 734 C CA . GLN A 1 93 ? 14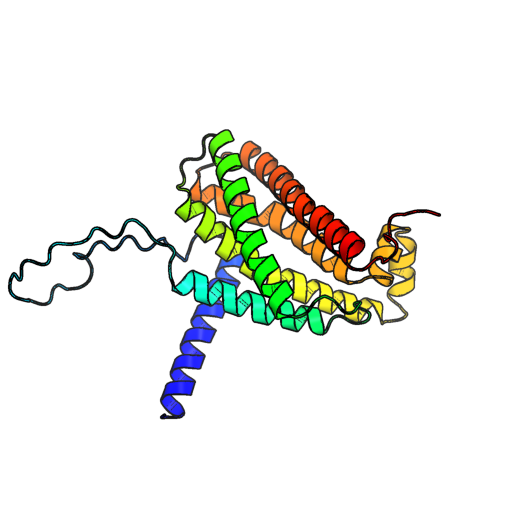.657 10.136 2.937 1.00 86.06 93 GLN A CA 1
ATOM 735 C C . GLN A 1 93 ? 13.471 11.019 2.544 1.00 86.06 93 GLN A C 1
ATOM 737 O O . GLN A 1 93 ? 12.440 11.016 3.218 1.00 86.06 93 GLN A O 1
ATOM 742 N N . VAL A 1 94 ? 13.603 11.732 1.423 1.00 85.81 94 VAL A N 1
ATOM 743 C CA . VAL A 1 94 ? 12.549 12.584 0.870 1.00 85.81 94 VAL A CA 1
ATOM 744 C C . VAL A 1 94 ? 11.333 11.725 0.535 1.00 85.81 94 VAL A C 1
ATOM 746 O O . VAL A 1 94 ? 10.225 12.026 0.978 1.00 85.81 94 VAL A O 1
ATOM 749 N N . VAL A 1 95 ? 11.540 10.595 -0.148 1.00 85.50 95 VAL A N 1
ATOM 750 C CA . VAL A 1 95 ? 10.466 9.648 -0.487 1.00 85.50 95 VAL A CA 1
ATOM 751 C C . VAL A 1 95 ? 9.744 9.137 0.766 1.00 85.50 95 VAL A C 1
ATOM 753 O O . VAL A 1 95 ? 8.515 9.154 0.800 1.00 85.50 95 VAL A O 1
ATOM 756 N N . VAL A 1 96 ? 10.474 8.738 1.812 1.00 87.88 96 VAL A N 1
ATOM 757 C CA . VAL A 1 96 ? 9.881 8.249 3.072 1.00 87.88 96 VAL A CA 1
ATOM 758 C C . VAL A 1 96 ? 9.009 9.317 3.736 1.00 87.88 96 VAL A C 1
ATOM 760 O O . VAL A 1 96 ? 7.864 9.032 4.095 1.00 87.88 96 VAL A O 1
ATOM 763 N N . ILE A 1 97 ? 9.515 10.547 3.871 1.00 90.50 97 ILE A N 1
ATOM 764 C CA . ILE A 1 97 ? 8.776 11.657 4.495 1.00 90.50 97 ILE A CA 1
ATOM 765 C C . ILE A 1 97 ? 7.491 11.947 3.714 1.00 90.50 97 ILE A C 1
ATOM 767 O O . ILE A 1 97 ? 6.417 12.062 4.312 1.00 90.50 97 ILE A O 1
ATOM 771 N N . PHE A 1 98 ? 7.581 12.009 2.383 1.00 87.81 98 PHE A N 1
ATOM 772 C CA . PHE A 1 98 ? 6.419 12.242 1.529 1.00 87.81 98 PHE A CA 1
ATOM 773 C C . PHE A 1 98 ? 5.386 11.120 1.626 1.00 87.81 98 PHE A C 1
ATOM 775 O O . PHE A 1 98 ? 4.196 11.418 1.720 1.00 87.81 98 PHE A O 1
ATOM 782 N N . ILE A 1 99 ? 5.811 9.852 1.645 1.00 90.38 99 ILE A N 1
ATOM 783 C CA . ILE A 1 99 ? 4.901 8.707 1.786 1.00 90.38 99 ILE A CA 1
ATOM 784 C C . ILE A 1 99 ? 4.138 8.790 3.108 1.00 90.38 99 ILE A C 1
ATOM 786 O O . ILE A 1 99 ? 2.912 8.689 3.106 1.00 90.38 99 ILE A O 1
ATOM 790 N N . ILE A 1 100 ? 4.840 9.027 4.221 1.00 92.62 100 ILE A N 1
ATOM 791 C CA . ILE A 1 100 ? 4.211 9.147 5.541 1.00 92.62 100 ILE A CA 1
ATOM 792 C C . ILE A 1 100 ? 3.204 10.300 5.530 1.00 92.62 100 ILE A C 1
ATOM 794 O O . ILE A 1 100 ? 2.027 10.087 5.820 1.00 92.62 100 ILE A O 1
ATOM 798 N N . ALA A 1 101 ? 3.630 11.504 5.140 1.00 91.88 101 ALA A N 1
ATOM 799 C CA . ALA A 1 101 ? 2.751 12.671 5.102 1.00 91.88 101 ALA A CA 1
ATOM 800 C C . ALA A 1 101 ? 1.506 12.420 4.234 1.00 91.88 101 ALA A C 1
ATOM 802 O O . ALA A 1 101 ? 0.379 12.690 4.658 1.00 91.88 101 ALA A O 1
ATOM 803 N N . PHE A 1 102 ? 1.690 11.832 3.052 1.00 89.94 102 PHE A N 1
ATOM 804 C CA . PHE A 1 102 ? 0.600 11.492 2.144 1.00 89.94 102 PHE A CA 1
ATOM 805 C C . PHE A 1 102 ? -0.366 10.465 2.746 1.00 89.94 102 PHE A C 1
ATOM 807 O O . PHE A 1 102 ? -1.583 10.634 2.636 1.00 89.94 102 PHE A O 1
ATOM 814 N N . TRP A 1 103 ? 0.128 9.423 3.415 1.00 93.81 103 TRP A N 1
ATOM 815 C CA . TRP A 1 103 ? -0.725 8.418 4.055 1.00 93.81 103 TRP A CA 1
ATOM 816 C C . TRP A 1 103 ? -1.547 8.997 5.204 1.00 93.81 103 TRP A C 1
ATOM 818 O O . TRP A 1 103 ? -2.735 8.692 5.317 1.00 93.81 103 TRP A O 1
ATOM 828 N N . PHE A 1 104 ? -0.970 9.886 6.012 1.00 94.31 104 PHE A N 1
ATOM 829 C CA . PHE A 1 104 ? -1.716 10.581 7.063 1.00 94.31 104 PHE A CA 1
ATOM 830 C C . PHE A 1 104 ? -2.798 11.502 6.481 1.00 94.31 104 PHE A C 1
ATOM 832 O O . PHE A 1 104 ? -3.953 11.432 6.907 1.00 94.31 104 PHE A O 1
ATOM 839 N N . VAL A 1 105 ? -2.460 12.314 5.474 1.00 92.62 105 VAL A N 1
ATOM 840 C CA . VAL A 1 105 ? -3.421 13.221 4.822 1.00 92.62 105 VAL A CA 1
ATOM 841 C C . VAL A 1 105 ? -4.544 12.438 4.139 1.00 92.62 105 VAL A C 1
ATOM 843 O O . VAL A 1 105 ? -5.718 12.730 4.361 1.00 92.62 105 VAL A O 1
ATOM 846 N N . SER A 1 106 ? -4.214 11.410 3.356 1.00 91.25 106 SER A N 1
ATOM 847 C CA . SER A 1 106 ? -5.210 10.575 2.664 1.00 91.25 106 SER A CA 1
ATOM 848 C C . SER A 1 106 ? -6.119 9.817 3.636 1.00 91.25 106 SER A C 1
ATOM 850 O O . SER A 1 106 ? -7.326 9.732 3.397 1.00 91.25 106 SER A O 1
ATOM 852 N N . SER A 1 107 ? -5.591 9.344 4.767 1.00 94.06 107 SER A N 1
ATOM 853 C CA . SER A 1 107 ? -6.393 8.728 5.832 1.00 94.06 107 SER A CA 1
ATOM 854 C C . SER A 1 107 ? -7.339 9.736 6.492 1.00 94.06 107 SER A C 1
ATOM 856 O O . SER A 1 107 ? -8.504 9.421 6.738 1.00 94.06 107 SER A O 1
ATOM 858 N N . GLY A 1 108 ? -6.875 10.968 6.730 1.00 94.94 108 GLY A N 1
ATOM 859 C CA . GLY A 1 108 ? -7.708 12.059 7.241 1.00 94.94 108 GLY A CA 1
ATOM 860 C C . GLY A 1 108 ? -8.838 12.433 6.277 1.00 94.94 108 GLY A C 1
ATOM 861 O O . GLY A 1 108 ? -9.998 12.499 6.682 1.00 94.94 108 GLY A O 1
ATOM 862 N N . LEU A 1 109 ? -8.530 12.588 4.986 1.00 94.12 109 LEU A N 1
ATOM 863 C CA . LEU A 1 109 ? -9.533 12.836 3.943 1.00 94.12 109 LEU A CA 1
ATOM 864 C C . LEU A 1 109 ? -10.538 11.683 3.837 1.00 94.12 109 LEU A C 1
ATOM 866 O O . LEU A 1 109 ? -11.741 11.916 3.734 1.00 94.12 109 LEU A O 1
ATOM 870 N N . THR A 1 110 ? -10.063 10.441 3.936 1.00 93.94 110 THR A N 1
ATOM 871 C CA . THR A 1 110 ? -10.925 9.252 3.965 1.00 93.94 110 THR A CA 1
ATOM 872 C C . THR A 1 110 ? -11.846 9.267 5.184 1.00 93.94 110 THR A C 1
ATOM 874 O O . THR A 1 110 ? -13.024 8.936 5.061 1.00 93.94 110 THR A O 1
ATOM 877 N N . HIS A 1 111 ? -11.368 9.705 6.353 1.00 95.94 111 HIS A N 1
ATOM 878 C CA . HIS A 1 111 ? -12.218 9.867 7.531 1.00 95.94 111 HIS A CA 1
ATOM 879 C C . HIS A 1 111 ? -13.298 10.933 7.333 1.00 95.94 111 HIS A C 1
ATOM 881 O O . HIS A 1 111 ? -14.461 10.685 7.656 1.00 95.94 111 HIS A O 1
ATOM 887 N N . LEU A 1 112 ? -12.941 12.093 6.775 1.00 96.00 112 LEU A N 1
ATOM 888 C CA . LEU A 1 112 ? -13.917 13.134 6.445 1.00 96.00 112 LEU A CA 1
ATOM 889 C C . LEU A 1 112 ? -14.982 12.591 5.490 1.00 96.00 112 LEU A C 1
ATOM 891 O O . LEU A 1 112 ? -16.173 12.756 5.745 1.00 96.00 112 LEU A O 1
ATOM 895 N N . LEU A 1 113 ? -14.565 11.855 4.459 1.00 94.75 113 LEU A N 1
ATOM 896 C CA . LEU A 1 113 ? -15.478 11.191 3.537 1.00 94.75 113 LEU A CA 1
ATOM 897 C C . LEU A 1 113 ? -16.401 10.202 4.264 1.00 94.75 113 LEU A C 1
ATOM 899 O O . LEU A 1 113 ? -17.617 10.239 4.086 1.00 94.75 113 LEU A O 1
ATOM 903 N N . CYS A 1 114 ? -15.850 9.371 5.149 1.00 95.94 114 CYS A N 1
ATOM 904 C CA . CYS A 1 114 ? -16.631 8.453 5.975 1.00 95.94 114 CYS A CA 1
ATOM 905 C C . CYS A 1 114 ? -17.666 9.194 6.833 1.00 95.94 114 CYS A C 1
ATOM 907 O O . CYS A 1 114 ? -18.801 8.731 6.961 1.00 95.94 114 CYS A O 1
ATOM 909 N N . LYS A 1 115 ? -17.312 10.358 7.393 1.00 96.88 115 LYS A N 1
ATOM 910 C CA . LYS A 1 115 ? -18.238 11.195 8.169 1.00 96.88 115 LYS A CA 1
ATOM 911 C C . LYS A 1 115 ? -19.339 11.810 7.311 1.00 96.88 115 LYS A C 1
ATOM 913 O O . LYS A 1 115 ? -20.481 11.828 7.767 1.00 96.88 115 LYS A O 1
ATOM 918 N N . LEU A 1 116 ? -19.051 12.210 6.071 1.00 96.44 116 LEU A N 1
ATOM 919 C CA . LEU A 1 116 ? -20.080 12.653 5.118 1.00 96.44 116 LEU A CA 1
ATOM 920 C C . LEU A 1 116 ? -21.111 11.545 4.842 1.00 96.44 116 LEU A C 1
ATOM 922 O O . LEU A 1 116 ? -22.309 11.815 4.775 1.00 96.44 116 LEU A O 1
ATOM 926 N N . PHE A 1 117 ? -20.674 10.283 4.797 1.00 96.19 117 PHE A N 1
ATOM 927 C CA . PHE A 1 117 ? -21.555 9.111 4.696 1.00 96.19 117 PHE A CA 1
ATOM 928 C C . PHE A 1 117 ? -22.139 8.636 6.040 1.00 96.19 117 PHE A C 1
ATOM 930 O O . PHE A 1 117 ? -22.710 7.546 6.108 1.00 96.19 117 PHE A O 1
ATOM 937 N N . LYS A 1 118 ? -22.042 9.447 7.104 1.00 96.69 118 LYS A N 1
ATOM 938 C CA . LYS A 1 118 ? -22.550 9.151 8.458 1.00 96.69 118 LYS A CA 1
ATOM 939 C C . LYS A 1 118 ? -21.920 7.903 9.103 1.00 96.69 118 LYS A C 1
ATOM 941 O O . LYS A 1 118 ? -22.573 7.193 9.866 1.00 96.69 118 LYS A O 1
ATOM 946 N N . GLY A 1 119 ? -20.646 7.643 8.811 1.00 96.81 119 GLY A N 1
ATOM 947 C CA . GLY A 1 119 ? -19.870 6.551 9.398 1.00 96.81 119 GLY A CA 1
ATOM 948 C C . GLY A 1 119 ? -19.663 6.692 10.911 1.00 96.81 119 GLY A C 1
ATOM 949 O O . GLY A 1 119 ? -19.393 7.784 11.434 1.00 96.81 119 GLY A O 1
ATOM 950 N N . LYS A 1 120 ? -19.788 5.565 11.624 1.00 96.88 120 LYS A N 1
ATOM 951 C CA . LYS A 1 120 ? -19.763 5.513 13.098 1.00 96.88 120 LYS A CA 1
ATOM 952 C C . LYS A 1 120 ? -18.359 5.474 13.708 1.00 96.88 120 LYS A C 1
ATOM 954 O O . LYS A 1 120 ? -18.215 5.799 14.881 1.00 96.88 120 LYS A O 1
ATOM 959 N N . GLY A 1 121 ? -17.337 5.122 12.932 1.00 95.69 121 GLY A N 1
ATOM 960 C CA . GLY A 1 121 ? -15.970 4.956 13.424 1.00 95.69 121 GLY A CA 1
ATOM 961 C C . GLY A 1 121 ? -15.314 6.264 13.869 1.00 95.69 121 GLY A C 1
ATOM 962 O O . GLY A 1 121 ? -15.706 7.367 13.448 1.00 95.69 121 GLY A O 1
ATOM 963 N N . THR A 1 122 ? -14.288 6.143 14.715 1.00 96.50 122 THR A N 1
ATOM 964 C CA . THR A 1 122 ? -13.484 7.286 15.165 1.00 96.50 122 THR A CA 1
ATOM 965 C C . THR A 1 122 ? -12.395 7.644 14.147 1.00 96.50 122 THR A C 1
ATOM 967 O O . THR A 1 122 ? -12.099 6.883 13.216 1.00 96.50 122 THR A O 1
ATOM 970 N N . LEU A 1 123 ? -11.800 8.834 14.296 1.00 96.44 123 LEU A N 1
ATOM 971 C CA . LEU A 1 123 ? -10.658 9.249 13.476 1.00 96.44 123 LEU A CA 1
ATOM 972 C C . LEU A 1 123 ? -9.478 8.292 13.660 1.00 96.44 123 LEU A C 1
ATOM 974 O O . LEU A 1 123 ? -8.875 7.890 12.671 1.00 96.44 123 LEU A O 1
ATOM 978 N N . LEU A 1 124 ? -9.188 7.890 14.901 1.00 96.44 124 LEU A N 1
ATOM 979 C CA . LEU A 1 124 ? -8.083 6.983 15.204 1.00 96.44 124 LEU A CA 1
ATOM 980 C C . LEU A 1 124 ? -8.311 5.587 14.632 1.00 96.44 124 LEU A C 1
ATOM 982 O O . LEU A 1 124 ? -7.377 5.033 14.065 1.00 96.44 124 LEU A O 1
ATOM 986 N N . ASP A 1 125 ? -9.533 5.051 14.684 1.00 96.25 125 ASP A N 1
ATOM 987 C CA . ASP A 1 125 ? -9.824 3.756 14.051 1.00 96.25 125 ASP A CA 1
ATOM 988 C C . ASP A 1 125 ? -9.603 3.826 12.540 1.00 96.25 125 ASP A C 1
ATOM 990 O O . ASP A 1 125 ? -8.987 2.937 11.956 1.00 96.25 125 ASP A O 1
ATOM 994 N N . THR A 1 126 ? -10.071 4.916 11.917 1.00 96.75 126 THR A N 1
ATOM 995 C CA . THR A 1 126 ? -9.935 5.145 10.472 1.00 96.75 126 THR A CA 1
ATOM 996 C C . THR A 1 126 ? -8.474 5.305 10.073 1.00 96.75 126 THR A C 1
ATOM 998 O O . THR A 1 126 ? -8.039 4.723 9.083 1.00 96.75 126 THR A O 1
ATOM 1001 N N . LEU A 1 127 ? -7.710 6.073 10.847 1.00 96.94 127 LEU A N 1
ATOM 1002 C CA . LEU A 1 127 ? -6.291 6.292 10.617 1.00 96.94 127 LEU A CA 1
ATOM 1003 C C . LEU A 1 127 ? -5.508 4.989 10.791 1.00 96.94 127 LEU A C 1
ATOM 1005 O O . LEU A 1 127 ? -4.722 4.640 9.917 1.00 96.94 127 LEU A O 1
ATOM 1009 N N . SER A 1 128 ? -5.775 4.229 11.854 1.00 97.06 128 SER A N 1
ATOM 1010 C CA . SER A 1 128 ? -5.100 2.958 12.113 1.00 97.06 128 SER A CA 1
ATOM 1011 C C . SER A 1 128 ? -5.357 1.925 11.018 1.00 97.06 128 SER A C 1
ATOM 1013 O O . SER A 1 128 ? -4.403 1.333 10.513 1.00 97.06 128 SER A O 1
ATOM 1015 N N . ILE A 1 129 ? -6.619 1.733 10.604 1.00 97.62 129 ILE A N 1
ATOM 1016 C CA . ILE A 1 129 ? -6.937 0.766 9.542 1.00 97.62 129 ILE A CA 1
ATOM 1017 C C . ILE A 1 129 ? -6.384 1.218 8.194 1.00 97.62 129 ILE A C 1
ATOM 1019 O O . ILE A 1 129 ? -5.860 0.396 7.446 1.00 97.62 129 ILE A O 1
ATOM 1023 N N . SER A 1 130 ? -6.451 2.518 7.899 1.00 96.50 130 SER A N 1
ATOM 1024 C CA . SER A 1 130 ? -5.945 3.056 6.638 1.00 96.50 130 SER A CA 1
ATOM 1025 C C . SER A 1 130 ? -4.432 2.896 6.566 1.00 96.50 130 SER A C 1
ATOM 1027 O O . SER A 1 130 ? -3.958 2.331 5.591 1.00 96.50 130 SER A O 1
ATOM 1029 N N . LEU A 1 131 ? -3.687 3.281 7.611 1.00 97.31 131 LEU A N 1
ATOM 1030 C CA . LEU A 1 131 ? -2.229 3.122 7.682 1.00 97.31 131 LEU A CA 1
ATOM 1031 C C . LEU A 1 131 ? -1.795 1.653 7.597 1.00 97.31 131 LEU A C 1
ATOM 1033 O O . LEU A 1 131 ? -0.879 1.340 6.836 1.00 97.31 131 LEU A O 1
ATOM 1037 N N . GLN A 1 132 ? -2.461 0.750 8.329 1.00 97.94 132 GLN A N 1
ATOM 1038 C CA . GLN A 1 132 ? -2.202 -0.693 8.249 1.00 97.94 132 GLN A CA 1
ATOM 1039 C C . GLN A 1 132 ? -2.400 -1.187 6.812 1.00 97.94 132 GLN A C 1
ATOM 1041 O O . GLN A 1 132 ? -1.538 -1.873 6.262 1.00 97.94 132 GLN A O 1
ATOM 1046 N N . LEU A 1 133 ? -3.516 -0.803 6.190 1.00 97.50 133 LEU A N 1
ATOM 1047 C CA . LEU A 1 133 ? -3.865 -1.259 4.857 1.00 97.50 133 LEU A CA 1
ATOM 1048 C C . LEU A 1 133 ? -2.916 -0.706 3.791 1.00 97.50 133 LEU A C 1
ATOM 1050 O O . LEU A 1 133 ? -2.345 -1.488 3.035 1.00 97.50 133 LEU A O 1
ATOM 1054 N N . VAL A 1 134 ? -2.712 0.613 3.727 1.00 96.62 134 VAL A N 1
ATOM 1055 C CA . VAL A 1 134 ? -1.847 1.219 2.700 1.00 96.62 134 VAL A CA 1
ATOM 1056 C C . VAL A 1 134 ? -0.402 0.740 2.822 1.00 96.62 134 VAL A C 1
ATOM 1058 O O . VAL A 1 134 ? 0.254 0.595 1.799 1.00 96.62 134 VAL A O 1
ATOM 1061 N N . SER A 1 135 ? 0.065 0.394 4.028 1.00 97.56 135 SER A N 1
ATOM 1062 C CA . SER A 1 135 ? 1.380 -0.229 4.240 1.00 97.56 135 SER A CA 1
ATOM 1063 C C . SER A 1 135 ? 1.500 -1.582 3.542 1.00 97.56 135 SER A C 1
ATOM 1065 O O . SER A 1 135 ? 2.474 -1.836 2.835 1.00 97.56 135 SER A O 1
ATOM 1067 N N . VAL A 1 136 ? 0.486 -2.438 3.690 1.00 98.25 136 VAL A N 1
ATOM 1068 C CA . VAL A 1 136 ? 0.438 -3.749 3.028 1.00 98.25 136 VAL A CA 1
ATOM 1069 C C . VAL A 1 136 ? 0.320 -3.581 1.514 1.00 98.25 136 VAL A C 1
ATOM 1071 O O . VAL A 1 136 ? 1.095 -4.168 0.758 1.00 98.25 136 VAL A O 1
ATOM 1074 N N . LEU A 1 137 ? -0.607 -2.732 1.061 1.00 97.00 137 LEU A N 1
ATOM 1075 C CA . LEU A 1 137 ? -0.826 -2.484 -0.366 1.00 97.00 137 LEU A CA 1
ATOM 1076 C C . LEU A 1 137 ? 0.375 -1.809 -1.039 1.00 97.00 137 LEU A C 1
ATOM 1078 O O . LEU A 1 137 ? 0.588 -2.005 -2.234 1.00 97.00 137 LEU A O 1
ATOM 1082 N N . TYR A 1 138 ? 1.170 -1.035 -0.296 1.00 96.69 138 TYR A N 1
ATOM 1083 C CA . TYR A 1 138 ? 2.418 -0.454 -0.783 1.00 96.69 138 TYR A CA 1
ATOM 1084 C C . TYR A 1 138 ? 3.414 -1.544 -1.159 1.00 96.69 138 TYR A C 1
ATOM 1086 O O . TYR A 1 138 ? 3.864 -1.581 -2.298 1.00 96.69 138 TYR A O 1
ATOM 1094 N N . VAL A 1 139 ? 3.686 -2.480 -0.248 1.00 97.94 139 VAL A N 1
ATOM 1095 C CA . VAL A 1 139 ? 4.611 -3.595 -0.501 1.00 97.94 139 VAL A CA 1
ATOM 1096 C C . VAL A 1 139 ? 4.108 -4.482 -1.641 1.00 97.94 139 VAL A C 1
ATOM 1098 O O . VAL A 1 139 ? 4.883 -4.808 -2.540 1.00 97.94 139 VAL A O 1
ATOM 1101 N N . VAL A 1 140 ? 2.815 -4.832 -1.651 1.00 97.81 140 VAL A N 1
ATOM 1102 C CA . VAL A 1 140 ? 2.223 -5.646 -2.730 1.00 97.81 140 VAL A CA 1
ATOM 1103 C C . VAL A 1 140 ? 2.294 -4.926 -4.075 1.00 97.81 140 VAL A C 1
ATOM 1105 O O . VAL A 1 140 ? 2.694 -5.527 -5.070 1.00 97.81 140 VAL A O 1
ATOM 1108 N N . GLY A 1 141 ? 1.949 -3.638 -4.112 1.00 96.38 141 GLY A N 1
ATOM 1109 C CA . GLY A 1 141 ? 2.037 -2.822 -5.320 1.00 96.38 141 GLY A CA 1
ATOM 1110 C C . GLY A 1 141 ? 3.470 -2.716 -5.837 1.00 96.38 141 GLY A C 1
ATOM 1111 O O . GLY A 1 141 ? 3.695 -2.891 -7.034 1.00 96.38 141 GLY A O 1
ATOM 1112 N N . SER A 1 142 ? 4.443 -2.485 -4.947 1.00 96.44 142 SER A N 1
ATOM 1113 C CA . SER A 1 142 ? 5.866 -2.441 -5.305 1.00 96.44 142 SER A CA 1
ATOM 1114 C C . SER A 1 142 ? 6.330 -3.774 -5.881 1.00 96.44 142 SER A C 1
ATOM 1116 O O . SER A 1 142 ? 7.009 -3.804 -6.904 1.00 96.44 142 SER A O 1
ATOM 1118 N N . PHE A 1 143 ? 5.936 -4.889 -5.259 1.00 97.62 143 PHE A N 1
ATOM 1119 C CA . PHE A 1 143 ? 6.298 -6.224 -5.729 1.00 97.62 143 PHE A CA 1
ATOM 1120 C C . PHE A 1 143 ? 5.682 -6.538 -7.098 1.00 97.62 143 PHE A C 1
ATOM 1122 O O . PHE A 1 143 ? 6.375 -7.035 -7.984 1.00 97.62 143 PHE A O 1
ATOM 1129 N N . ALA A 1 144 ? 4.410 -6.191 -7.309 1.00 96.25 144 ALA A N 1
ATOM 1130 C CA . ALA A 1 144 ? 3.749 -6.358 -8.600 1.00 96.25 144 ALA A CA 1
ATOM 1131 C C . ALA A 1 144 ? 4.421 -5.524 -9.705 1.00 96.25 144 ALA A C 1
ATOM 1133 O O . ALA A 1 144 ? 4.619 -6.019 -10.815 1.00 96.25 144 ALA A O 1
ATOM 1134 N N . ALA A 1 145 ? 4.810 -4.284 -9.398 1.00 95.62 145 ALA A N 1
ATOM 1135 C CA . ALA A 1 145 ? 5.525 -3.420 -10.332 1.00 95.62 145 ALA A CA 1
ATOM 1136 C C . ALA A 1 145 ? 6.935 -3.933 -10.647 1.00 95.62 145 ALA A C 1
ATOM 1138 O O . ALA A 1 145 ? 7.345 -3.881 -11.802 1.00 95.62 145 ALA A O 1
ATOM 1139 N N . LEU A 1 146 ? 7.651 -4.480 -9.660 1.00 97.06 146 LEU A N 1
ATOM 1140 C CA . LEU A 1 146 ? 8.932 -5.152 -9.883 1.00 97.06 146 LEU A CA 1
ATOM 1141 C C . LEU A 1 146 ? 8.770 -6.354 -10.814 1.00 97.06 146 LEU A C 1
ATOM 1143 O O . LEU A 1 146 ? 9.471 -6.441 -11.820 1.00 97.06 146 LEU A O 1
ATOM 1147 N N . LEU A 1 147 ? 7.830 -7.251 -10.508 1.00 97.00 147 LEU A N 1
ATOM 1148 C CA . LEU A 1 147 ? 7.589 -8.449 -11.308 1.00 97.00 147 LEU A CA 1
ATOM 1149 C C . LEU A 1 147 ? 7.254 -8.085 -12.758 1.00 97.00 147 LEU A C 1
ATOM 1151 O O . LEU A 1 147 ? 7.861 -8.612 -13.687 1.00 97.00 147 LEU A O 1
ATOM 1155 N N . LEU A 1 148 ? 6.325 -7.149 -12.959 1.00 95.00 148 LEU A N 1
ATOM 1156 C CA . LEU A 1 148 ? 5.942 -6.709 -14.298 1.00 95.00 148 LEU A CA 1
ATOM 1157 C C . LEU A 1 148 ? 7.057 -5.921 -14.994 1.00 95.00 148 LEU A C 1
ATOM 1159 O O . LEU A 1 148 ? 7.261 -6.113 -16.187 1.00 95.00 148 LEU A O 1
ATOM 1163 N N . GLY A 1 149 ? 7.825 -5.107 -14.269 1.00 95.06 149 GLY A N 1
ATOM 1164 C CA . GLY A 1 149 ? 9.001 -4.420 -14.801 1.00 95.06 149 GLY A CA 1
ATOM 1165 C C . GLY A 1 149 ? 10.059 -5.396 -15.316 1.00 95.06 149 GLY A C 1
ATOM 1166 O O . GLY A 1 149 ? 10.601 -5.187 -16.397 1.00 95.06 149 GLY A O 1
ATOM 1167 N N . VAL A 1 150 ? 10.296 -6.504 -14.603 1.00 96.62 150 VAL A N 1
ATOM 1168 C CA . VAL A 1 150 ? 11.166 -7.596 -15.072 1.00 96.62 150 VAL A CA 1
ATOM 1169 C C . VAL A 1 150 ? 10.579 -8.258 -16.318 1.00 96.62 150 VAL A C 1
ATOM 1171 O O . VAL A 1 150 ? 11.287 -8.418 -17.310 1.00 96.62 150 VAL A O 1
ATOM 1174 N N . LEU A 1 151 ? 9.283 -8.584 -16.318 1.00 96.44 151 LEU A N 1
ATOM 1175 C CA . LEU A 1 151 ? 8.618 -9.200 -17.473 1.00 96.44 151 LEU A CA 1
ATOM 1176 C C . LEU A 1 151 ? 8.661 -8.313 -18.725 1.00 96.44 151 LEU A C 1
ATOM 1178 O O . LEU A 1 151 ? 8.818 -8.833 -19.822 1.00 96.44 151 LEU A O 1
ATOM 1182 N N . ILE A 1 152 ? 8.585 -6.989 -18.580 1.00 95.50 152 ILE A N 1
ATOM 1183 C CA . ILE A 1 152 ? 8.673 -6.031 -19.697 1.00 95.50 152 ILE A CA 1
ATOM 1184 C C . ILE A 1 152 ? 10.023 -6.089 -20.414 1.00 95.50 152 ILE A C 1
ATOM 1186 O O . ILE A 1 152 ? 10.087 -5.793 -21.607 1.00 95.50 152 ILE A O 1
ATOM 1190 N N . THR A 1 153 ? 11.089 -6.496 -19.717 1.00 94.69 153 THR A N 1
ATOM 1191 C CA . THR A 1 153 ? 12.412 -6.662 -20.336 1.00 94.69 153 THR A CA 1
ATOM 1192 C C . THR A 1 153 ? 12.488 -7.886 -21.253 1.00 94.69 153 THR A C 1
ATOM 1194 O O . THR A 1 153 ? 13.411 -7.990 -22.060 1.00 94.69 153 THR A O 1
ATOM 1197 N N . LEU A 1 154 ? 11.516 -8.803 -21.167 1.00 96.25 154 LEU A N 1
ATOM 1198 C CA . LEU A 1 154 ? 11.428 -9.957 -22.051 1.00 96.25 154 LEU A CA 1
ATOM 1199 C C . LEU A 1 154 ? 10.874 -9.533 -23.424 1.00 96.25 154 LEU A C 1
ATOM 1201 O O . LEU A 1 154 ? 9.766 -8.988 -23.498 1.00 96.25 154 LEU A O 1
ATOM 1205 N N . PRO A 1 155 ? 11.571 -9.844 -24.533 1.00 94.94 155 PRO A N 1
ATOM 1206 C CA . PRO A 1 155 ? 11.185 -9.401 -25.875 1.00 94.94 155 PRO A CA 1
ATOM 1207 C C . PRO A 1 155 ? 9.827 -9.950 -26.338 1.00 94.94 155 PRO A C 1
ATOM 1209 O O . PRO A 1 155 ? 9.233 -9.415 -27.268 1.00 94.94 155 PRO A O 1
ATOM 1212 N N . GLN A 1 156 ? 9.309 -11.000 -25.696 1.00 96.62 156 GLN A N 1
ATOM 1213 C CA . GLN A 1 156 ? 7.990 -11.567 -25.980 1.00 96.62 156 GLN A CA 1
ATOM 1214 C C . GLN A 1 156 ? 6.842 -10.725 -25.398 1.00 96.62 156 GLN A C 1
ATOM 1216 O O . GLN A 1 156 ? 5.724 -10.782 -25.906 1.00 96.62 156 GLN A O 1
ATOM 1221 N N . ILE A 1 157 ? 7.099 -9.945 -24.342 1.00 96.38 157 ILE A N 1
ATOM 1222 C CA . ILE A 1 157 ? 6.070 -9.178 -23.623 1.00 96.38 157 ILE A CA 1
ATOM 1223 C C . ILE A 1 157 ? 5.896 -7.779 -24.223 1.00 96.38 157 ILE A C 1
ATOM 1225 O O . ILE A 1 157 ? 4.776 -7.269 -24.295 1.00 96.38 157 ILE A O 1
ATOM 1229 N N . THR A 1 158 ? 6.976 -7.160 -24.709 1.00 93.75 158 THR A N 1
ATOM 1230 C CA . THR A 1 158 ? 6.945 -5.800 -25.273 1.00 93.75 158 THR A CA 1
ATOM 1231 C C . THR A 1 158 ? 5.944 -5.629 -26.430 1.00 93.75 158 THR A C 1
ATOM 1233 O O . THR A 1 158 ? 5.210 -4.634 -26.416 1.00 93.75 158 THR A O 1
ATOM 1236 N N . PRO A 1 159 ? 5.824 -6.562 -27.403 1.00 95.81 159 PRO A N 1
ATOM 1237 C CA . PRO A 1 159 ? 4.836 -6.449 -28.477 1.00 95.81 159 PRO A CA 1
ATOM 1238 C C . PRO A 1 159 ? 3.395 -6.509 -27.961 1.00 95.81 159 PRO A C 1
ATOM 1240 O O . PRO A 1 159 ? 2.551 -5.737 -28.412 1.00 95.81 159 PRO A O 1
ATOM 1243 N N . PHE A 1 160 ? 3.123 -7.373 -26.974 1.00 95.88 160 PHE A N 1
ATOM 1244 C CA . PHE A 1 160 ? 1.799 -7.491 -26.358 1.00 95.88 160 PHE A CA 1
ATOM 1245 C C . PHE A 1 160 ? 1.384 -6.187 -25.671 1.00 95.88 160 PHE A C 1
ATOM 1247 O O . PHE A 1 160 ? 0.275 -5.701 -25.878 1.0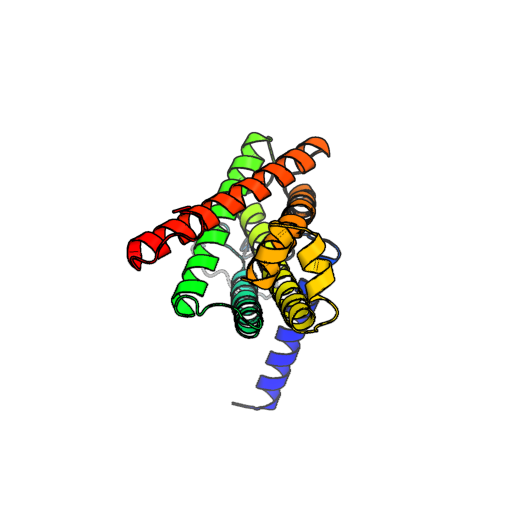0 95.88 160 PHE A O 1
ATOM 1254 N N . LEU A 1 161 ? 2.289 -5.578 -24.901 1.00 94.19 161 LEU A N 1
ATOM 1255 C CA . LEU A 1 161 ? 2.013 -4.292 -24.264 1.00 94.19 161 LEU A CA 1
ATOM 1256 C C . LEU A 1 161 ? 1.879 -3.169 -25.288 1.00 94.19 161 LEU A C 1
ATOM 1258 O O . LEU A 1 161 ? 0.974 -2.352 -25.171 1.00 94.19 161 LEU A O 1
ATOM 1262 N N . SER A 1 162 ? 2.709 -3.154 -26.328 1.00 94.44 162 SER A N 1
ATOM 1263 C CA . SER A 1 162 ? 2.613 -2.152 -27.397 1.00 94.44 162 SER A CA 1
ATOM 1264 C C . SER A 1 162 ? 1.257 -2.190 -28.114 1.00 94.44 162 SER A C 1
ATOM 1266 O O . SER A 1 162 ? 0.744 -1.138 -28.497 1.00 94.44 162 SER A O 1
ATOM 1268 N N . ALA A 1 163 ? 0.638 -3.371 -28.236 1.00 96.62 163 ALA A N 1
ATOM 1269 C CA . ALA A 1 163 ? -0.696 -3.537 -28.815 1.00 96.62 163 ALA A CA 1
ATOM 1270 C C . ALA A 1 163 ? -1.821 -2.896 -27.976 1.00 96.62 163 ALA A C 1
ATOM 1272 O O . ALA A 1 163 ? -2.894 -2.619 -28.508 1.00 96.62 163 ALA A O 1
ATOM 1273 N N . LEU A 1 164 ? -1.578 -2.594 -26.693 1.00 95.12 164 LEU A N 1
ATOM 1274 C CA . LEU A 1 164 ? -2.513 -1.845 -25.841 1.00 95.12 164 LEU A CA 1
ATOM 1275 C C . LEU A 1 164 ? -2.524 -0.334 -26.146 1.00 95.12 164 LEU A C 1
ATOM 1277 O O . LEU A 1 164 ? -3.256 0.416 -25.500 1.00 95.12 164 LEU A O 1
ATOM 1281 N N . GLY A 1 165 ? -1.717 0.136 -27.102 1.00 95.75 165 GLY A N 1
ATOM 1282 C CA . GLY A 1 165 ? -1.647 1.539 -27.502 1.00 95.75 165 GLY A CA 1
ATOM 1283 C C . GLY A 1 165 ? -0.933 2.415 -26.470 1.00 95.75 165 GLY A C 1
ATOM 1284 O O . GLY A 1 165 ? 0.049 2.003 -25.851 1.00 95.75 165 GLY A O 1
ATOM 1285 N N . SER A 1 166 ? -1.424 3.646 -26.286 1.00 93.62 166 SER A N 1
ATOM 1286 C CA . SER A 1 166 ? -0.791 4.652 -25.414 1.00 93.62 166 SER A CA 1
ATOM 1287 C C . SER A 1 166 ? -0.538 4.163 -23.971 1.00 93.62 166 SER A C 1
ATOM 1289 O O . SER A 1 166 ? 0.596 4.295 -23.506 1.00 93.62 166 SER A O 1
ATOM 1291 N N . PRO A 1 167 ? -1.494 3.514 -23.269 1.00 90.06 167 PRO A N 1
ATOM 1292 C CA . PRO A 1 167 ? -1.245 2.982 -21.924 1.00 90.06 167 PRO A CA 1
ATOM 1293 C C . PRO A 1 167 ? -0.113 1.950 -21.872 1.00 90.06 167 PRO A C 1
ATOM 1295 O O . PRO A 1 167 ? 0.705 1.969 -20.957 1.00 90.06 167 PRO A O 1
ATOM 1298 N N . GLY A 1 168 ? -0.040 1.071 -22.872 1.00 94.00 168 GLY A N 1
ATOM 1299 C CA . GLY A 1 168 ? 1.003 0.055 -22.957 1.00 94.00 168 GLY A CA 1
ATOM 1300 C C . GLY A 1 168 ? 2.393 0.650 -23.157 1.00 94.00 168 GLY A C 1
ATOM 1301 O O . GLY A 1 168 ? 3.332 0.262 -22.465 1.00 94.00 168 GLY A O 1
ATOM 1302 N N . GLN A 1 169 ? 2.506 1.657 -24.028 1.00 93.44 169 GLN A N 1
ATOM 1303 C CA . GLN A 1 169 ? 3.750 2.411 -24.207 1.00 93.44 169 GLN A CA 1
ATOM 1304 C C . GLN A 1 169 ? 4.180 3.116 -22.915 1.00 93.44 169 GLN A C 1
ATOM 1306 O O . GLN A 1 169 ? 5.357 3.086 -22.564 1.00 93.44 169 GLN A O 1
ATOM 1311 N N . GLN A 1 170 ? 3.237 3.677 -22.151 1.00 91.12 170 GLN A N 1
ATOM 1312 C CA . GLN A 1 170 ? 3.534 4.294 -20.852 1.00 91.12 170 GLN A CA 1
ATOM 1313 C C . GLN A 1 170 ? 4.069 3.290 -19.820 1.00 91.12 170 GLN A C 1
ATOM 1315 O O . GLN A 1 170 ? 4.913 3.660 -19.006 1.00 91.12 170 GLN A O 1
ATOM 1320 N N . PHE A 1 171 ? 3.623 2.029 -19.849 1.00 93.44 171 PHE A N 1
ATOM 1321 C CA . PHE A 1 171 ? 4.180 0.979 -18.984 1.00 93.44 171 PHE A CA 1
ATOM 1322 C C . PHE A 1 171 ? 5.582 0.545 -19.407 1.00 93.44 171 PHE A C 1
ATOM 1324 O O . PHE A 1 171 ? 6.396 0.228 -18.545 1.00 93.44 171 PHE A O 1
ATOM 1331 N N . ILE A 1 172 ? 5.872 0.542 -20.709 1.00 93.62 172 ILE A N 1
ATOM 1332 C CA . ILE A 1 172 ? 7.204 0.209 -21.230 1.00 93.62 172 ILE A CA 1
ATOM 1333 C C . ILE A 1 172 ? 8.205 1.325 -20.902 1.00 93.62 172 ILE A C 1
ATOM 1335 O O . ILE A 1 172 ? 9.306 1.041 -20.435 1.00 93.62 172 ILE A O 1
ATOM 1339 N N . ILE A 1 173 ? 7.819 2.586 -21.132 1.00 92.06 173 ILE A N 1
ATOM 1340 C CA . ILE A 1 173 ? 8.673 3.765 -20.916 1.00 92.06 173 ILE A CA 1
ATOM 1341 C C . ILE A 1 173 ? 8.920 4.005 -19.426 1.00 92.06 173 ILE A C 1
ATOM 1343 O O . ILE A 1 173 ? 10.032 4.363 -19.039 1.00 92.06 173 ILE A O 1
ATOM 1347 N N . ASP A 1 174 ? 7.887 3.845 -18.599 1.00 90.44 174 ASP A N 1
ATOM 1348 C CA . ASP A 1 174 ? 7.990 4.048 -17.159 1.00 90.44 174 ASP A CA 1
ATOM 1349 C C . ASP A 1 174 ? 7.202 2.971 -16.392 1.00 90.44 174 ASP A C 1
ATOM 1351 O O . ASP A 1 174 ? 6.015 3.146 -16.079 1.00 90.44 174 ASP A O 1
ATOM 1355 N N . PRO A 1 175 ? 7.856 1.841 -16.055 1.00 90.81 175 PRO A N 1
ATOM 1356 C CA . PRO A 1 175 ? 7.217 0.724 -15.361 1.00 90.81 175 PRO A CA 1
ATOM 1357 C C . PRO A 1 175 ? 6.614 1.092 -13.999 1.00 90.81 175 PRO A C 1
ATOM 1359 O O . PRO A 1 175 ? 5.756 0.366 -13.493 1.00 90.81 175 PRO A O 1
ATOM 1362 N N . ILE A 1 176 ? 6.973 2.241 -13.406 1.00 89.12 176 ILE A N 1
ATOM 1363 C CA . ILE A 1 176 ? 6.342 2.722 -12.166 1.00 89.12 176 ILE A CA 1
ATOM 1364 C C . ILE A 1 176 ? 4.840 2.995 -12.341 1.00 89.12 176 ILE A C 1
ATOM 1366 O O . ILE A 1 176 ? 4.075 2.935 -11.379 1.00 89.12 176 ILE A O 1
ATOM 1370 N N . ASN A 1 177 ? 4.374 3.246 -13.566 1.00 90.50 177 ASN A N 1
ATOM 1371 C CA . ASN A 1 177 ? 2.952 3.431 -13.855 1.00 90.50 177 ASN A CA 1
ATOM 1372 C C . ASN A 1 177 ? 2.118 2.193 -13.493 1.00 90.50 177 ASN A C 1
ATOM 1374 O O . ASN A 1 177 ? 0.946 2.312 -13.124 1.00 90.50 177 ASN A O 1
ATOM 1378 N N . ILE A 1 178 ? 2.741 1.015 -13.516 1.00 92.25 178 ILE A N 1
ATOM 1379 C CA . ILE A 1 178 ? 2.135 -0.250 -13.104 1.00 92.25 178 ILE A CA 1
ATOM 1380 C C . ILE A 1 178 ? 1.877 -0.259 -11.600 1.00 92.25 178 ILE A C 1
ATOM 1382 O O . ILE A 1 178 ? 0.790 -0.654 -11.182 1.00 92.25 178 ILE A O 1
ATOM 1386 N N . TYR A 1 179 ? 2.826 0.232 -10.792 1.00 92.38 179 TYR A N 1
ATOM 1387 C CA . TYR A 1 179 ? 2.636 0.390 -9.347 1.00 92.38 179 TYR A CA 1
ATOM 1388 C C . TYR A 1 179 ? 1.369 1.208 -9.071 1.00 92.38 179 TYR A C 1
ATOM 1390 O O . TYR A 1 179 ? 0.506 0.773 -8.311 1.00 92.38 179 TYR A O 1
ATOM 1398 N N . PHE A 1 180 ? 1.205 2.354 -9.741 1.00 90.75 180 PHE A N 1
ATOM 1399 C CA . PHE A 1 180 ? 0.035 3.213 -9.544 1.00 90.75 180 PHE A CA 1
ATOM 1400 C C . PHE A 1 180 ? -1.270 2.552 -9.993 1.00 90.75 180 PHE A C 1
ATOM 1402 O O . PHE A 1 180 ? -2.288 2.706 -9.317 1.00 90.75 180 PHE A O 1
ATOM 1409 N N . LEU A 1 181 ? -1.256 1.809 -11.104 1.00 92.31 181 LEU A N 1
ATOM 1410 C CA . LEU A 1 181 ? -2.425 1.067 -11.574 1.00 92.31 181 LEU A CA 1
ATOM 1411 C C . LEU A 1 181 ? -2.833 -0.025 -10.577 1.00 92.31 181 LEU A C 1
ATOM 1413 O O . LEU A 1 181 ? -3.993 -0.083 -10.170 1.00 92.31 181 LEU A O 1
ATOM 1417 N N . VAL A 1 182 ? -1.882 -0.862 -10.160 1.00 93.50 182 VAL A N 1
ATOM 1418 C CA . VAL A 1 182 ? -2.124 -1.944 -9.198 1.00 93.50 182 VAL A CA 1
ATOM 1419 C C . VAL A 1 182 ? -2.615 -1.365 -7.876 1.00 93.50 182 VAL A C 1
ATOM 1421 O O . VAL A 1 182 ? -3.630 -1.813 -7.349 1.00 93.50 182 VAL A O 1
ATOM 1424 N N . HIS A 1 183 ? -1.961 -0.322 -7.368 1.00 92.25 183 HIS A N 1
ATOM 1425 C CA . HIS A 1 183 ? -2.351 0.317 -6.115 1.00 92.25 183 HIS A CA 1
ATOM 1426 C C . HIS A 1 183 ? -3.748 0.949 -6.200 1.00 92.25 183 HIS A C 1
ATOM 1428 O O . HIS A 1 183 ? -4.522 0.841 -5.252 1.00 92.25 183 HIS A O 1
ATOM 1434 N N . PHE A 1 184 ? -4.110 1.547 -7.343 1.00 91.25 184 PHE A N 1
ATOM 1435 C CA . PHE A 1 184 ? -5.458 2.067 -7.589 1.00 91.25 184 PHE A CA 1
ATOM 1436 C C . PHE A 1 184 ? -6.519 0.961 -7.524 1.00 91.25 184 PHE A C 1
ATOM 1438 O O . PHE A 1 184 ? -7.544 1.128 -6.860 1.00 91.25 184 PHE A O 1
ATOM 1445 N N . VAL A 1 185 ? -6.275 -0.182 -8.170 1.00 93.94 185 VAL A N 1
ATOM 1446 C CA . VAL A 1 185 ? -7.197 -1.328 -8.126 1.00 93.94 185 VAL A CA 1
ATOM 1447 C C . VAL A 1 185 ? -7.307 -1.869 -6.702 1.00 93.94 185 VAL A C 1
ATOM 1449 O O . VAL A 1 185 ? -8.412 -2.027 -6.184 1.00 93.94 185 VAL A O 1
ATOM 1452 N N . LEU A 1 186 ? -6.169 -2.091 -6.040 1.00 95.00 186 LEU A N 1
ATOM 1453 C CA . LEU A 1 186 ? -6.135 -2.636 -4.687 1.00 95.00 186 LEU A CA 1
ATOM 1454 C C . LEU A 1 186 ? -6.844 -1.718 -3.688 1.00 95.00 186 LEU A C 1
ATOM 1456 O O . LEU A 1 186 ? -7.679 -2.201 -2.928 1.00 95.00 186 LEU A O 1
ATOM 1460 N N . ILE A 1 187 ? -6.585 -0.408 -3.697 1.00 93.94 187 ILE A N 1
ATOM 1461 C CA . ILE A 1 187 ? -7.216 0.513 -2.740 1.00 93.94 187 ILE A CA 1
ATOM 1462 C C . ILE A 1 187 ? -8.724 0.643 -2.983 1.00 93.94 1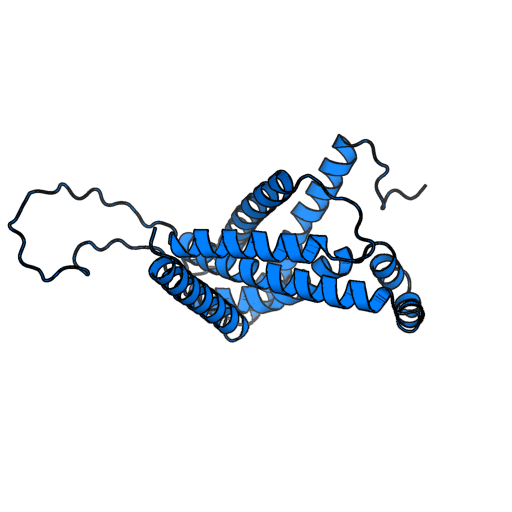87 ILE A C 1
ATOM 1464 O O . ILE A 1 187 ? -9.488 0.675 -2.020 1.00 93.94 187 ILE A O 1
ATOM 1468 N N . SER A 1 188 ? -9.165 0.624 -4.247 1.00 93.38 188 SER A N 1
ATOM 1469 C CA . SER A 1 188 ? -10.589 0.686 -4.613 1.00 93.38 188 SER A CA 1
ATOM 1470 C C . SER A 1 188 ? -11.386 -0.504 -4.076 1.00 93.38 188 SER A C 1
ATOM 1472 O O . SER A 1 188 ? -12.585 -0.382 -3.838 1.00 93.38 188 SER A O 1
ATOM 1474 N N . VAL A 1 189 ? -10.725 -1.650 -3.878 1.00 95.00 189 VAL A N 1
ATOM 1475 C CA . VAL A 1 189 ? -11.340 -2.880 -3.366 1.00 95.00 189 VAL A CA 1
ATOM 1476 C C . VAL A 1 189 ? -11.142 -3.008 -1.858 1.00 95.00 189 VAL A C 1
ATOM 1478 O O . VAL A 1 189 ? -12.105 -3.153 -1.108 1.00 95.00 189 VAL A O 1
ATOM 1481 N N . TYR A 1 190 ? -9.901 -2.938 -1.386 1.00 96.62 190 TYR A N 1
ATOM 1482 C CA . TYR A 1 190 ? -9.564 -3.266 -0.005 1.00 96.62 190 TYR A CA 1
ATOM 1483 C C . TYR A 1 190 ? -9.982 -2.191 0.997 1.00 96.62 190 TYR A C 1
ATOM 1485 O O . TYR A 1 190 ? -10.441 -2.531 2.088 1.00 96.62 190 TYR A O 1
ATOM 1493 N N . LEU A 1 191 ? -9.848 -0.906 0.654 1.00 95.94 191 LEU A N 1
ATOM 1494 C CA . LEU A 1 191 ? -10.177 0.182 1.576 1.00 95.94 191 LEU A CA 1
ATOM 1495 C C . LEU A 1 191 ? -11.658 0.189 1.974 1.00 95.94 191 LEU A C 1
ATOM 1497 O O . LEU A 1 191 ? -11.929 0.216 3.176 1.00 95.94 191 LEU A O 1
ATOM 1501 N N . PRO A 1 192 ? -12.634 0.110 1.048 1.00 96.31 192 PRO A N 1
ATOM 1502 C CA . PRO A 1 192 ? -14.030 0.058 1.460 1.00 96.31 192 PRO A CA 1
ATOM 1503 C C . PRO A 1 192 ? -14.341 -1.199 2.281 1.00 96.31 192 PRO A C 1
ATOM 1505 O O . PRO A 1 192 ? -15.028 -1.094 3.296 1.00 96.31 192 PRO A O 1
ATOM 1508 N N . ILE A 1 193 ? -13.792 -2.369 1.928 1.00 96.50 193 ILE A N 1
ATOM 1509 C CA . ILE A 1 193 ? -13.972 -3.598 2.725 1.00 96.50 193 ILE A CA 1
ATOM 1510 C C . ILE A 1 193 ? -13.461 -3.390 4.158 1.00 96.50 193 ILE A C 1
ATOM 1512 O O . ILE A 1 193 ? -14.136 -3.772 5.119 1.00 96.50 193 ILE A O 1
ATOM 1516 N N . ALA A 1 194 ? -12.315 -2.732 4.317 1.00 96.81 194 ALA A N 1
ATOM 1517 C CA . ALA A 1 194 ? -11.750 -2.442 5.625 1.00 96.81 194 ALA A CA 1
ATOM 1518 C C . ALA A 1 194 ? -12.617 -1.469 6.434 1.00 96.81 194 ALA A C 1
ATOM 1520 O O . ALA A 1 194 ? -12.953 -1.717 7.596 1.00 96.81 194 ALA A O 1
ATOM 1521 N N . LEU A 1 195 ? -13.060 -0.389 5.791 1.00 96.31 195 LEU A N 1
ATOM 1522 C CA . LEU A 1 195 ? -13.895 0.636 6.413 1.00 96.31 195 LEU A CA 1
ATOM 1523 C C . LEU A 1 195 ? -15.298 0.133 6.755 1.00 96.31 195 LEU A C 1
ATOM 1525 O O . LEU A 1 195 ? -15.894 0.641 7.705 1.00 96.31 195 LEU A O 1
ATOM 1529 N N . LYS A 1 196 ? -15.813 -0.884 6.053 1.00 96.50 196 LYS A N 1
ATOM 1530 C CA . LYS A 1 196 ? -17.090 -1.534 6.383 1.00 96.50 196 LYS A CA 1
ATOM 1531 C C . LYS A 1 196 ? -17.135 -1.980 7.845 1.00 96.50 196 LYS A C 1
ATOM 1533 O O . LYS A 1 196 ? -18.129 -1.732 8.521 1.00 96.50 196 LYS A O 1
ATOM 1538 N N . HIS A 1 197 ? -16.058 -2.596 8.331 1.00 94.19 197 HIS A N 1
ATOM 1539 C CA . HIS A 1 197 ? -15.972 -3.130 9.692 1.00 94.19 197 HIS A CA 1
ATOM 1540 C C . HIS A 1 197 ? -15.885 -2.028 10.751 1.00 94.19 197 HIS A C 1
ATOM 1542 O O . HIS A 1 197 ? -16.409 -2.186 11.848 1.00 94.19 197 HIS A O 1
ATOM 1548 N N . VAL A 1 198 ? -15.251 -0.905 10.412 1.00 95.56 198 VAL A N 1
ATOM 1549 C CA . VAL A 1 198 ? -15.041 0.219 11.336 1.00 95.56 198 VAL A CA 1
ATOM 1550 C C . VAL A 1 198 ? -16.257 1.149 11.390 1.00 95.56 198 VAL A C 1
ATOM 1552 O O . VAL A 1 198 ? -16.623 1.644 12.453 1.00 95.56 198 VAL A O 1
ATOM 1555 N N . HIS A 1 199 ? -16.899 1.405 10.249 1.00 96.06 199 HIS A N 1
ATOM 1556 C CA . HIS A 1 199 ? -17.954 2.417 10.127 1.00 96.06 199 HIS A CA 1
ATOM 1557 C C . HIS A 1 199 ? -19.364 1.853 9.950 1.00 96.06 199 HIS A C 1
ATOM 1559 O O . HIS A 1 199 ? -20.323 2.613 10.098 1.00 96.06 199 HIS A O 1
ATOM 1565 N N . GLY A 1 200 ? -19.510 0.553 9.671 1.00 95.12 200 GLY A N 1
ATOM 1566 C CA . GLY A 1 200 ? -20.809 -0.110 9.520 1.00 95.12 200 GLY A CA 1
ATOM 1567 C C . GLY A 1 200 ? -21.560 0.270 8.241 1.00 95.12 200 GLY A C 1
ATOM 1568 O O . GLY A 1 200 ? -22.783 0.383 8.260 1.00 95.12 200 GLY A O 1
ATOM 1569 N N . PHE A 1 201 ? -20.841 0.518 7.145 1.00 94.94 201 PHE A N 1
ATOM 1570 C CA . PHE A 1 201 ? -21.425 0.970 5.880 1.00 94.94 201 PHE A CA 1
ATOM 1571 C C . PHE A 1 201 ? -22.238 -0.105 5.144 1.00 94.94 201 PHE A C 1
ATOM 1573 O O . PHE A 1 201 ? -21.900 -1.293 5.152 1.00 94.94 201 PHE A O 1
ATOM 1580 N N . GLY A 1 202 ? -23.275 0.342 4.430 1.00 94.62 202 GLY A N 1
ATOM 1581 C CA . GLY A 1 202 ? -24.000 -0.458 3.439 1.00 94.62 202 GLY A CA 1
ATOM 1582 C C . GLY A 1 202 ? -23.277 -0.514 2.085 1.00 94.62 202 GLY A C 1
ATOM 1583 O O . GLY A 1 202 ? -22.414 0.308 1.791 1.00 94.62 202 GLY A O 1
ATOM 1584 N N . TRP A 1 203 ? -23.654 -1.463 1.222 1.00 93.75 203 TRP A N 1
ATOM 1585 C CA . TRP A 1 203 ? -22.941 -1.761 -0.033 1.00 93.75 203 TRP A CA 1
ATOM 1586 C C . TRP A 1 203 ? -22.755 -0.569 -0.989 1.00 93.75 203 TRP A C 1
ATOM 1588 O O . TRP A 1 203 ? -21.672 -0.401 -1.539 1.00 93.75 203 TRP A O 1
ATOM 1598 N N . TRP A 1 204 ? -23.752 0.304 -1.153 1.00 94.12 204 TRP A N 1
ATOM 1599 C CA . TRP A 1 204 ? -23.626 1.474 -2.037 1.00 94.12 204 TRP A CA 1
ATOM 1600 C C . TRP A 1 204 ? -22.619 2.508 -1.526 1.00 94.12 204 TRP A C 1
ATOM 1602 O O . TRP A 1 204 ? -21.870 3.090 -2.308 1.00 94.12 204 TRP A O 1
ATOM 1612 N N . GLN A 1 205 ? -22.561 2.701 -0.205 1.00 93.38 205 GLN A N 1
ATOM 1613 C CA . GLN A 1 205 ? -21.582 3.588 0.423 1.00 93.38 205 GLN A CA 1
ATOM 1614 C C . GLN A 1 205 ? -20.164 3.043 0.229 1.00 93.38 205 GLN A C 1
ATOM 1616 O O . GLN A 1 205 ? -19.247 3.816 -0.015 1.00 93.38 205 GLN A O 1
ATOM 1621 N N . LEU A 1 206 ? -19.991 1.716 0.266 1.00 92.75 206 LEU A N 1
ATOM 1622 C CA . LEU A 1 206 ? -18.703 1.071 -0.002 1.00 92.75 206 LEU A CA 1
ATOM 1623 C C . LEU A 1 206 ? -18.206 1.354 -1.419 1.00 92.75 206 LEU A C 1
ATOM 1625 O O . LEU A 1 206 ? -17.048 1.721 -1.588 1.00 92.75 206 LEU A O 1
ATOM 1629 N N . ILE A 1 207 ? -19.082 1.240 -2.420 1.00 92.62 207 ILE A N 1
ATOM 1630 C CA . ILE A 1 207 ? -18.730 1.540 -3.814 1.00 92.62 207 ILE A CA 1
ATOM 1631 C C . ILE A 1 207 ? -18.341 3.017 -3.955 1.00 92.62 207 ILE A C 1
ATOM 1633 O O . ILE A 1 207 ? -17.290 3.326 -4.515 1.00 92.62 207 ILE A O 1
ATOM 1637 N N . ALA A 1 208 ? -19.148 3.927 -3.400 1.00 93.38 208 ALA A N 1
ATOM 1638 C CA . ALA A 1 208 ? -18.874 5.361 -3.460 1.00 93.38 208 ALA A CA 1
ATOM 1639 C C . ALA A 1 208 ? -17.541 5.725 -2.785 1.00 93.38 208 ALA A C 1
ATOM 1641 O O . ALA A 1 208 ? -16.743 6.459 -3.363 1.00 93.38 208 ALA A O 1
ATOM 1642 N N . ILE A 1 209 ? -17.272 5.179 -1.594 1.00 92.06 209 ILE A N 1
ATOM 1643 C CA . ILE A 1 209 ? -16.016 5.395 -0.867 1.00 92.06 209 ILE A CA 1
ATOM 1644 C C . ILE A 1 209 ? -14.833 4.817 -1.644 1.00 92.06 209 ILE A C 1
ATOM 1646 O O . ILE A 1 209 ? -13.823 5.498 -1.774 1.00 92.06 209 ILE A O 1
ATOM 1650 N N . GLY A 1 210 ? -14.961 3.611 -2.206 1.00 90.12 210 GLY A N 1
ATOM 1651 C CA . GLY A 1 210 ? -13.907 2.997 -3.017 1.00 90.12 210 GLY A CA 1
ATOM 1652 C C . GLY A 1 210 ? -13.495 3.882 -4.193 1.00 90.12 210 GLY A C 1
ATOM 1653 O O . GLY A 1 210 ? -12.315 4.199 -4.339 1.00 90.12 210 GLY A O 1
ATOM 1654 N N . ILE A 1 211 ? -14.470 4.358 -4.975 1.00 89.94 211 ILE A N 1
ATOM 1655 C CA . ILE A 1 211 ? -14.219 5.238 -6.127 1.00 89.94 211 ILE A CA 1
ATOM 1656 C C . ILE A 1 211 ? -13.623 6.576 -5.671 1.00 89.94 211 ILE A C 1
ATOM 1658 O O . ILE A 1 211 ? -12.593 7.007 -6.191 1.00 89.94 211 ILE A O 1
ATOM 1662 N N . LEU A 1 212 ? -14.239 7.239 -4.688 1.00 91.25 212 LEU A N 1
ATOM 1663 C CA . LEU A 1 212 ? -13.815 8.570 -4.248 1.00 91.25 212 LEU A CA 1
ATOM 1664 C C . LEU A 1 212 ? -12.435 8.551 -3.585 1.00 91.25 212 LEU A C 1
ATOM 1666 O O . LEU A 1 212 ? -11.611 9.408 -3.893 1.00 91.25 212 LEU A O 1
ATOM 1670 N N . SER A 1 213 ? -12.138 7.569 -2.734 1.00 86.25 213 SER A N 1
ATOM 1671 C CA . SER A 1 213 ? -10.809 7.428 -2.129 1.00 86.25 213 SER A CA 1
ATOM 1672 C C . SER A 1 213 ? -9.733 7.154 -3.179 1.00 86.25 213 SER A C 1
ATOM 1674 O O . SER A 1 213 ? -8.642 7.720 -3.094 1.00 86.25 213 SER A O 1
ATOM 1676 N N . ALA A 1 214 ? -10.037 6.351 -4.202 1.00 83.56 214 ALA A N 1
ATOM 1677 C CA . ALA A 1 214 ? -9.105 6.090 -5.292 1.00 83.56 214 ALA A CA 1
ATOM 1678 C C . ALA A 1 214 ? -8.835 7.345 -6.145 1.00 83.56 214 ALA A C 1
ATOM 1680 O O . ALA A 1 214 ? -7.698 7.574 -6.560 1.00 83.56 214 ALA A O 1
ATOM 1681 N N . LEU A 1 215 ? -9.845 8.199 -6.350 1.00 87.12 215 LEU A N 1
ATOM 1682 C CA . LEU A 1 215 ? -9.678 9.506 -6.996 1.00 87.12 215 LEU A CA 1
ATOM 1683 C C . LEU A 1 215 ? -8.879 10.484 -6.123 1.00 87.12 215 LEU A C 1
ATOM 1685 O O . LEU A 1 215 ? -7.971 11.148 -6.621 1.00 87.12 215 LEU A O 1
ATOM 1689 N N . ILE A 1 216 ? -9.152 10.540 -4.816 1.00 84.69 216 ILE A N 1
ATOM 1690 C CA . ILE A 1 216 ? -8.405 11.382 -3.868 1.00 84.69 216 ILE A CA 1
ATOM 1691 C C . ILE A 1 216 ? -6.924 10.996 -3.858 1.00 84.69 216 ILE A C 1
ATOM 1693 O O . ILE A 1 216 ? -6.067 11.878 -3.863 1.00 84.69 216 ILE A O 1
ATOM 1697 N N . ALA A 1 217 ? -6.604 9.701 -3.918 1.00 78.62 217 ALA A N 1
ATOM 1698 C CA . ALA A 1 217 ? -5.223 9.226 -3.970 1.00 78.62 217 ALA A CA 1
ATOM 1699 C C . ALA A 1 217 ? -4.450 9.720 -5.213 1.00 78.62 217 ALA A C 1
ATOM 1701 O O . ALA A 1 217 ? -3.223 9.812 -5.168 1.00 78.62 217 ALA A O 1
ATOM 1702 N N . ARG A 1 218 ? -5.140 10.095 -6.303 1.00 81.00 218 ARG A N 1
ATOM 1703 C CA . ARG A 1 218 ? -4.512 10.662 -7.511 1.00 81.00 218 ARG A CA 1
ATOM 1704 C C . ARG A 1 218 ? -4.110 12.126 -7.359 1.00 81.00 218 ARG A C 1
ATOM 1706 O O . ARG A 1 218 ? -3.164 12.550 -8.020 1.00 81.00 218 ARG A O 1
ATOM 1713 N N . ILE A 1 219 ? -4.788 12.898 -6.504 1.00 82.00 219 ILE A N 1
ATOM 1714 C CA . ILE A 1 219 ? -4.533 14.342 -6.376 1.00 82.00 219 ILE A CA 1
ATOM 1715 C C . ILE A 1 219 ? -3.082 14.597 -5.937 1.00 82.00 219 ILE A C 1
ATOM 1717 O O . ILE A 1 219 ? -2.385 15.353 -6.617 1.00 82.00 219 ILE A O 1
ATOM 1721 N N . PRO A 1 220 ? -2.550 13.939 -4.889 1.00 72.50 220 PRO A N 1
ATOM 1722 C CA . PRO A 1 220 ? -1.174 14.188 -4.478 1.00 72.50 220 PRO A CA 1
ATOM 1723 C C . PRO A 1 220 ? -0.145 13.661 -5.469 1.00 72.50 220 PRO A C 1
ATOM 1725 O O . PRO A 1 220 ? 0.910 14.266 -5.592 1.00 72.50 220 PRO A O 1
ATOM 1728 N N . GLN A 1 221 ? -0.450 12.612 -6.240 1.00 72.31 221 GLN A N 1
ATOM 1729 C CA . GLN A 1 221 ? 0.424 12.177 -7.336 1.00 72.31 221 GLN A CA 1
ATOM 1730 C C . GLN A 1 221 ? 0.600 13.297 -8.373 1.00 72.31 221 GLN A C 1
ATOM 1732 O O . GLN A 1 221 ? 1.725 13.582 -8.790 1.00 72.31 221 GLN A O 1
ATOM 1737 N N . ALA A 1 222 ? -0.496 13.958 -8.759 1.00 78.12 222 ALA A N 1
ATOM 1738 C CA . ALA A 1 222 ? -0.458 15.085 -9.686 1.00 78.12 222 ALA A CA 1
ATOM 1739 C C . ALA A 1 222 ? 0.294 16.288 -9.092 1.00 78.12 222 ALA A C 1
ATOM 1741 O O . ALA A 1 222 ? 1.118 16.894 -9.775 1.00 78.12 222 ALA A O 1
ATOM 1742 N N . LEU A 1 223 ? 0.066 16.592 -7.808 1.00 77.88 223 LEU A N 1
ATOM 1743 C CA . LEU A 1 223 ? 0.760 17.678 -7.109 1.00 77.88 223 LEU A CA 1
ATOM 1744 C C . LEU A 1 223 ? 2.260 17.413 -6.962 1.00 77.88 223 LEU A C 1
ATOM 1746 O O . LEU A 1 223 ? 3.048 18.301 -7.256 1.00 77.88 223 LEU A O 1
ATOM 1750 N N . ILE A 1 224 ? 2.666 16.208 -6.554 1.00 72.12 224 ILE A N 1
ATOM 1751 C CA . ILE A 1 224 ? 4.079 15.829 -6.413 1.00 72.12 224 ILE A CA 1
ATOM 1752 C C . ILE A 1 224 ? 4.774 15.903 -7.764 1.00 72.12 224 ILE A C 1
ATOM 1754 O O . ILE A 1 224 ? 5.849 16.482 -7.859 1.00 72.12 224 ILE A O 1
ATOM 1758 N N . SER A 1 225 ? 4.139 15.361 -8.806 1.00 73.25 225 SER A N 1
ATOM 1759 C CA . SER A 1 225 ? 4.662 15.457 -10.167 1.00 73.25 225 SER A CA 1
ATOM 1760 C C . SER A 1 225 ? 4.912 16.923 -10.512 1.00 73.25 225 SER A C 1
ATOM 1762 O O . SER A 1 225 ? 6.037 17.285 -10.831 1.00 73.25 225 SER A O 1
ATOM 1764 N N . LYS A 1 226 ? 3.902 17.784 -10.339 1.00 79.56 226 LYS A N 1
ATOM 1765 C CA . LYS A 1 226 ? 4.018 19.220 -10.607 1.00 79.56 226 LYS A CA 1
ATOM 1766 C C . LYS A 1 226 ? 5.131 19.892 -9.792 1.00 79.56 226 LYS A C 1
ATOM 1768 O O . LYS A 1 226 ? 5.971 20.554 -10.380 1.00 79.56 226 LYS A O 1
ATOM 1773 N N . VAL A 1 227 ? 5.177 19.686 -8.475 1.00 77.94 227 VAL A N 1
ATOM 1774 C CA . VAL A 1 227 ? 6.189 20.293 -7.591 1.00 77.94 227 VAL A CA 1
ATOM 1775 C C . VAL A 1 227 ? 7.602 19.848 -7.970 1.00 77.94 227 VAL A C 1
ATOM 1777 O O . VAL A 1 227 ? 8.509 20.673 -7.985 1.00 77.94 227 VAL A O 1
ATOM 1780 N N . ILE A 1 228 ? 7.800 18.569 -8.302 1.00 71.38 228 ILE A N 1
ATOM 1781 C CA . ILE A 1 228 ? 9.103 18.066 -8.755 1.00 71.38 228 ILE A CA 1
ATOM 1782 C C . ILE A 1 228 ? 9.487 18.711 -10.090 1.00 71.38 228 ILE A C 1
ATOM 1784 O O . ILE A 1 228 ? 10.630 19.139 -10.233 1.00 71.38 228 ILE A O 1
ATOM 1788 N N . TYR A 1 229 ? 8.563 18.822 -11.049 1.00 71.25 229 TYR A N 1
ATOM 1789 C CA . TYR A 1 229 ? 8.842 19.494 -12.325 1.00 71.25 229 TYR A CA 1
ATOM 1790 C C . TYR A 1 229 ? 9.191 20.970 -12.125 1.00 71.25 229 TYR A C 1
ATOM 1792 O O . TYR A 1 229 ? 10.232 21.414 -12.604 1.00 71.25 229 TYR A O 1
ATOM 1800 N N . ASP A 1 230 ? 8.390 21.693 -11.343 1.00 79.81 230 ASP A N 1
ATOM 1801 C CA . ASP A 1 230 ? 8.607 23.112 -11.049 1.00 79.81 230 ASP A CA 1
ATOM 1802 C C . ASP A 1 230 ? 9.954 23.336 -10.331 1.00 79.81 230 ASP A C 1
ATOM 1804 O O . ASP A 1 230 ? 10.663 24.295 -10.629 1.00 79.81 230 ASP A O 1
ATOM 1808 N N . ALA A 1 231 ? 10.348 22.435 -9.422 1.00 76.06 231 ALA A N 1
ATOM 1809 C CA . ALA A 1 231 ? 11.606 22.537 -8.679 1.00 76.06 231 ALA A CA 1
ATOM 1810 C C . ALA A 1 231 ? 12.850 22.134 -9.492 1.00 76.06 231 ALA A C 1
ATOM 1812 O O . ALA A 1 231 ? 13.943 22.626 -9.220 1.00 76.06 231 ALA A O 1
ATOM 1813 N N . THR A 1 232 ? 12.710 21.224 -10.460 1.00 75.38 232 THR A N 1
ATOM 1814 C CA . THR A 1 232 ? 13.843 20.696 -11.246 1.00 75.38 232 THR A CA 1
ATOM 1815 C C . THR A 1 232 ? 14.021 21.385 -12.596 1.00 75.38 232 THR A C 1
ATOM 1817 O O . THR A 1 232 ? 15.047 21.182 -13.243 1.00 75.38 232 THR A O 1
ATOM 1820 N N . GLY A 1 233 ? 13.041 22.177 -13.044 1.00 78.31 233 GLY A N 1
ATOM 1821 C CA . GLY A 1 233 ? 13.038 22.784 -14.378 1.00 78.31 233 GLY A CA 1
ATOM 1822 C C . GLY A 1 233 ? 12.937 21.761 -15.516 1.00 78.31 233 GLY A C 1
ATOM 1823 O O . GLY A 1 233 ? 13.185 22.104 -16.672 1.00 78.31 233 GLY A O 1
ATOM 1824 N N . LEU A 1 234 ? 12.606 20.501 -15.210 1.00 72.00 234 LEU A N 1
ATOM 1825 C CA . LEU A 1 234 ? 12.454 19.453 -16.213 1.00 72.00 234 LEU A CA 1
ATOM 1826 C C . LEU A 1 234 ? 11.130 19.637 -16.974 1.00 72.00 234 LEU A C 1
ATOM 1828 O O . LEU A 1 234 ? 10.106 19.937 -16.355 1.00 72.00 234 LEU A O 1
ATOM 1832 N N . PRO A 1 235 ? 11.109 19.421 -18.303 1.00 62.97 235 PRO A N 1
ATOM 1833 C CA . PRO A 1 235 ? 9.877 19.484 -19.077 1.00 62.97 235 PRO A CA 1
ATOM 1834 C C . PRO A 1 235 ? 8.873 18.446 -18.562 1.00 62.97 235 PRO A C 1
ATOM 1836 O O . PRO A 1 235 ? 9.207 17.276 -18.359 1.00 62.97 235 PRO A O 1
ATOM 1839 N N . THR A 1 236 ? 7.626 18.871 -18.346 1.00 58.59 236 THR A N 1
ATOM 1840 C CA . THR A 1 236 ? 6.556 17.968 -17.910 1.00 58.59 236 THR A CA 1
ATOM 1841 C C . THR A 1 236 ? 6.301 16.911 -18.993 1.00 58.59 236 THR A C 1
ATOM 1843 O O . THR A 1 236 ? 6.097 17.291 -20.144 1.00 58.59 236 THR A O 1
ATOM 1846 N N . PRO A 1 237 ? 6.200 15.609 -18.670 1.00 51.12 237 PRO A N 1
ATOM 1847 C CA . PRO A 1 237 ? 5.974 14.537 -19.646 1.00 51.12 237 PRO A CA 1
ATOM 1848 C C . PRO A 1 237 ? 4.595 14.602 -20.319 1.00 51.12 237 PRO A C 1
ATOM 1850 O O . PRO A 1 237 ? 4.344 13.874 -21.271 1.00 51.12 237 PRO A O 1
ATOM 1853 N N . TRP A 1 238 ? 3.705 15.468 -19.828 1.00 50.38 238 TRP A N 1
ATOM 1854 C CA . TRP A 1 238 ? 2.380 15.734 -20.392 1.00 50.38 238 TRP A CA 1
ATOM 1855 C C . TRP A 1 238 ? 2.319 17.050 -21.181 1.00 50.38 238 TRP A C 1
ATOM 1857 O O . TRP A 1 238 ? 1.270 17.391 -21.722 1.00 50.38 238 TRP A O 1
ATOM 1867 N N . GLY A 1 239 ? 3.425 17.798 -21.234 1.00 43.22 239 GLY A N 1
ATOM 1868 C CA . GLY A 1 239 ? 3.557 18.991 -22.059 1.00 43.22 239 GLY A CA 1
ATOM 1869 C C . GLY A 1 239 ? 3.859 18.568 -23.487 1.00 43.22 239 GLY A C 1
ATOM 1870 O O . GLY A 1 239 ? 5.021 18.403 -23.842 1.00 43.22 239 GLY A O 1
ATOM 1871 N N . GLY A 1 240 ? 2.812 18.341 -24.278 1.00 40.44 240 GLY A N 1
ATOM 1872 C CA . GLY A 1 240 ? 2.944 18.211 -25.724 1.00 40.44 240 GLY A CA 1
ATOM 1873 C C . GLY A 1 240 ? 3.453 19.527 -26.305 1.00 40.44 240 GLY A C 1
ATOM 1874 O O . GLY A 1 240 ? 2.723 20.518 -26.306 1.00 40.44 240 GLY A O 1
ATOM 1875 N N . GLY A 1 241 ? 4.711 19.520 -26.740 1.00 36.28 241 GLY A N 1
ATOM 1876 C CA . GLY A 1 241 ? 5.202 20.371 -27.819 1.00 36.28 241 GLY A CA 1
ATOM 1877 C C . GLY A 1 241 ? 5.111 19.610 -29.131 1.00 36.28 241 GLY A C 1
ATOM 1878 O O . GLY A 1 241 ? 5.324 18.375 -29.090 1.00 36.28 241 GLY A O 1
#

Foldseek 3Di:
DDVVVVVVVVVVLVVVLVVLLVCCVVALAQPFDFDQPPVPPPDPPDDDDDPDPDPRPDTHGRPSLVVSLLVLLVLLVVLLVLQPLADDDDDSVVVSVVVVVLLQVLLQVLVVLLVVVVFPFDSNNSSRSSSSNVSSLSNVLSNQLNVVSVVLPDPVVLVVLVVVPPVSVCCNNHSVVSSLVSSLVSQLPSVLSHSCNRGVDDPVSSNVSSVVSSVVSVPVVVVVLVVCCVVVVDDRPPPDD

Secondary structure (DSSP, 8-state):
--HHHHHHHHHHHHHHHHHHHHHHHHS----S--B---GGGS--S--------------B--HHHHHHHHHHHHHHHHHHHT-TTPPP-S-HHHHHHHHHHHHHHHHHHHHHHHHHTT----HHHHHHHHHHHHHHHHHHHHHHHHHHHHHHTSTTHHHHHHTT-HHHHHHHH-THHHHHHHHHHHHHHHHHHHHHHHH---HHHHHHHHHHHHHHHHHHHHHHHHHHHHHHTPPPTT---

Sequence (241 aa):
MDLTKLFEFSTDNVSEYLSIFILTLQNPILRFQPSNQNPDSQSVIISPPSKQKGYDHGPRLSPKLISFVIISIFIGATINGFIPNRKQGPEFQVVVIFIIAFWFVSSGLTHLLCKLFKGKGTLLDTLSISLQLVSVLYVVGSFAALLLGVLITLPQITPFLSALGSPGQQFIIDPINIYFLVHFVLISVYLPIALKHVHGFGWWQLIAIGILSALIARIPQALISKVIYDATGLPTPWGGG

Radius of gyration: 21.37 Å; chains: 1; bounding box: 48×39×76 Å